Protein AF-A0A813EE91-F1 (afdb_monomer)

Radius of gyration: 19.66 Å; Cα contacts (8 Å, |Δi|>4): 398; chains: 1; bounding box: 47×51×56 Å

InterPro domains:
  IPR000685 Ribulose bisphosphate carboxylase, large subunit, C-terminal [PF00016] (1-211)
  IPR033966 RuBisCO [PTHR42704] (27-208)
  IPR036376 Ribulose bisphosphate carboxylase, large subunit, C-terminal domain superfamily [G3DSA:3.20.20.110] (1-210)
  IPR036376 Ribulose bisphosphate carboxylase, large subunit, C-terminal domain superfamily [SSF51649] (1-227)

Solvent-accessible surface area (backbone atoms only — not comparable to full-atom values): 13979 Å² total; per-residue (Å²): 111,68,70,58,54,56,48,53,37,63,74,44,47,90,55,32,75,79,43,67,49,78,41,51,29,56,76,62,30,66,66,52,43,41,52,47,39,69,76,41,68,85,39,48,32,35,35,38,55,59,74,44,62,80,29,33,32,89,87,42,95,51,89,52,46,57,58,58,57,52,54,50,38,42,76,61,52,31,41,20,35,64,75,40,43,38,48,54,30,73,54,90,58,43,66,70,49,42,48,46,45,42,56,32,58,45,50,62,33,66,53,101,87,47,76,44,78,46,86,78,55,76,52,22,38,40,26,35,45,44,72,33,36,32,88,40,39,36,63,42,31,62,73,60,72,58,77,91,56,45,79,51,43,64,66,30,12,59,58,21,78,83,30,44,67,42,16,49,50,10,41,52,45,18,53,49,30,37,53,43,41,74,71,43,76,66,53,100,57,54,72,53,55,31,42,53,62,48,28,74,79,32,66,40,39,41,40,41,42,72,50,42,44,65,58,32,59,70,68,28,72,66,48,44,66,78,70,74,47,93,76,87,81,94,67,88,72,81,95,81,72,90,79,70,66,78,76,87,124

Mean predicted aligned error: 5.53 Å

Secondary structure (DSSP, 8-state):
-HHHHHHHHHHHGGGGGGPEEEEEHHHH-HHHHHHHHHH-TTSEEEEE-TTTHHHHSTT--SS--HHHHHHHHHHTT-SEEE---TTSSSS---GGGHHHHHHHH-SEEE-SS-EEE-TTPPP-EEEEESS--GGGHHHHHHHHS---SEEE-HHHHHTSTT-HHHHHHHHHHHHHHHHHHHTTTT-S--HHHHHHHHHTT-HHHHHHHHHSHHHHHHHSTTHHHHHT------SPPPP--TT------

Structure (mmCIF, N/CA/C/O backbone):
data_AF-A0A813EE91-F1
#
_entry.id   AF-A0A813EE91-F1
#
loop_
_atom_site.group_PDB
_atom_site.id
_atom_site.type_symbol
_atom_site.label_atom_id
_atom_site.label_alt_id
_atom_site.label_comp_id
_atom_site.label_asym_id
_atom_site.label_entity_id
_atom_site.label_seq_id
_atom_site.pdbx_PDB_ins_code
_atom_site.Cartn_x
_atom_site.Cartn_y
_atom_site.Cartn_z
_atom_site.occupancy
_atom_site.B_iso_or_equiv
_atom_site.auth_seq_id
_atom_site.auth_comp_id
_atom_site.auth_asym_id
_atom_site.auth_atom_id
_atom_site.pdbx_PDB_model_num
ATOM 1 N N . MET A 1 1 ? 21.154 -10.796 -10.705 1.00 96.69 1 MET A N 1
ATOM 2 C CA . MET A 1 1 ? 19.674 -10.890 -10.665 1.00 96.69 1 MET A CA 1
ATOM 3 C C . MET A 1 1 ? 19.180 -12.248 -11.148 1.00 96.69 1 MET A C 1
ATOM 5 O O . MET A 1 1 ? 18.606 -12.969 -10.347 1.00 96.69 1 MET A O 1
ATOM 9 N N . ILE A 1 2 ? 19.471 -12.644 -12.395 1.00 98.50 2 ILE A N 1
ATOM 10 C CA . ILE A 1 2 ? 18.969 -13.898 -12.994 1.00 98.50 2 ILE A CA 1
ATOM 11 C C . ILE A 1 2 ? 19.309 -15.143 -12.159 1.00 98.50 2 ILE A C 1
ATOM 13 O O . ILE A 1 2 ? 18.424 -15.937 -11.865 1.00 98.50 2 ILE A O 1
ATOM 17 N N . ALA A 1 3 ? 20.563 -15.293 -11.717 1.00 98.62 3 ALA A N 1
ATOM 18 C CA . ALA A 1 3 ? 20.962 -16.430 -10.882 1.00 98.62 3 ALA A CA 1
ATOM 19 C C . ALA A 1 3 ? 20.147 -16.527 -9.577 1.00 98.62 3 ALA A C 1
ATOM 21 O O . ALA A 1 3 ? 19.712 -17.614 -9.214 1.00 98.62 3 ALA A O 1
ATOM 22 N N . ARG A 1 4 ? 19.868 -15.387 -8.919 1.00 98.56 4 ARG A N 1
ATOM 23 C CA . ARG A 1 4 ? 19.037 -15.343 -7.703 1.00 98.56 4 ARG A CA 1
ATOM 24 C C . ARG A 1 4 ? 17.603 -15.779 -7.995 1.00 98.56 4 ARG A C 1
ATOM 26 O O . ARG A 1 4 ? 17.086 -16.616 -7.273 1.00 98.56 4 ARG A O 1
ATOM 33 N N . GLY A 1 5 ? 16.993 -15.267 -9.067 1.00 98.06 5 GLY A N 1
ATOM 34 C CA . GLY A 1 5 ? 15.630 -15.650 -9.449 1.00 98.06 5 GLY A CA 1
ATOM 35 C C . GLY A 1 5 ? 15.509 -17.145 -9.755 1.00 98.06 5 GLY A C 1
ATOM 36 O O . GLY A 1 5 ? 14.643 -17.813 -9.204 1.00 98.06 5 GLY A O 1
ATOM 37 N N . LYS A 1 6 ? 16.435 -17.704 -10.548 1.00 98.12 6 LYS A N 1
ATOM 38 C CA . LYS A 1 6 ? 16.465 -19.149 -10.842 1.00 98.12 6 LYS A CA 1
ATOM 39 C C . LYS A 1 6 ? 16.641 -19.997 -9.582 1.00 98.12 6 LYS A C 1
ATOM 41 O O . LYS A 1 6 ? 15.980 -21.020 -9.449 1.00 98.12 6 LYS A O 1
ATOM 46 N N . TYR A 1 7 ? 17.514 -19.565 -8.674 1.00 98.31 7 TYR A N 1
ATOM 47 C CA . TYR A 1 7 ? 17.721 -20.246 -7.401 1.00 98.31 7 TYR A CA 1
ATOM 48 C C . TYR A 1 7 ? 16.460 -20.219 -6.533 1.00 98.31 7 TYR A C 1
ATOM 50 O O . TYR A 1 7 ? 16.037 -21.261 -6.056 1.00 98.31 7 TYR A O 1
ATOM 58 N N . VAL A 1 8 ? 15.811 -19.060 -6.376 1.00 98.12 8 VAL A N 1
ATOM 59 C CA . VAL A 1 8 ? 14.565 -18.962 -5.597 1.00 98.12 8 VAL A CA 1
ATOM 60 C C . VAL A 1 8 ? 13.502 -19.911 -6.153 1.00 98.12 8 VAL A C 1
ATOM 62 O O . VAL A 1 8 ? 12.962 -20.712 -5.399 1.00 98.12 8 VAL A O 1
ATOM 65 N N . LEU A 1 9 ? 13.259 -19.909 -7.467 1.00 97.88 9 LEU A N 1
ATOM 66 C CA . LEU A 1 9 ? 12.260 -20.807 -8.062 1.00 97.88 9 LEU A CA 1
ATOM 67 C C . LEU A 1 9 ? 12.621 -22.284 -7.887 1.00 97.88 9 LEU A C 1
ATOM 69 O O . LEU A 1 9 ? 11.730 -23.095 -7.654 1.00 97.88 9 LEU A O 1
ATOM 73 N N . SER A 1 10 ? 13.908 -22.646 -7.949 1.00 97.25 10 SER A N 1
ATOM 74 C CA . SER A 1 10 ? 14.317 -24.034 -7.716 1.00 97.25 10 SER A CA 1
ATOM 75 C C . SER A 1 10 ? 14.117 -24.470 -6.266 1.00 97.25 10 SER A C 1
ATOM 77 O O . SER A 1 10 ? 13.770 -25.623 -6.036 1.00 97.25 10 SER A O 1
ATOM 79 N N . GLN A 1 11 ? 14.296 -23.564 -5.297 1.00 97.94 11 GLN A N 1
ATOM 80 C CA . GLN A 1 11 ? 14.068 -23.865 -3.880 1.00 97.94 11 GLN A CA 1
ATOM 81 C C . GLN A 1 11 ? 12.580 -23.967 -3.531 1.00 97.94 11 GLN A C 1
ATOM 83 O O . GLN A 1 11 ? 12.203 -24.809 -2.724 1.00 97.94 11 GLN A O 1
ATOM 88 N N . PHE A 1 12 ? 11.731 -23.132 -4.136 1.00 97.06 12 PHE A N 1
ATOM 89 C CA . PHE A 1 12 ? 10.285 -23.172 -3.898 1.00 97.06 12 PHE A CA 1
ATOM 90 C C . PHE A 1 12 ? 9.579 -24.291 -4.678 1.00 97.06 12 PHE A C 1
ATOM 92 O O . PHE A 1 12 ? 8.479 -24.696 -4.299 1.00 97.06 12 PHE A O 1
ATOM 99 N N . GLY A 1 13 ? 10.202 -24.820 -5.737 1.00 94.94 13 GLY A N 1
ATOM 100 C CA . GLY A 1 13 ? 9.694 -25.962 -6.494 1.00 94.94 13 GLY A CA 1
ATOM 101 C C . GLY A 1 13 ? 8.259 -25.718 -6.985 1.00 94.94 13 GLY A C 1
ATOM 102 O O . GLY A 1 13 ? 8.030 -24.721 -7.673 1.00 94.94 13 GLY A O 1
ATOM 103 N N . PRO A 1 14 ? 7.277 -26.568 -6.620 1.00 94.50 14 PRO A N 1
ATOM 104 C CA . PRO A 1 14 ? 5.872 -26.368 -6.988 1.00 94.50 14 PRO A CA 1
ATOM 105 C C . PRO A 1 14 ? 5.272 -25.030 -6.527 1.00 94.50 14 PRO A C 1
ATOM 107 O O . PRO A 1 14 ? 4.378 -24.518 -7.183 1.00 94.50 14 PRO A O 1
ATOM 110 N N . LEU A 1 15 ? 5.784 -24.436 -5.443 1.00 95.50 15 LEU A N 1
ATOM 111 C CA . LEU A 1 15 ? 5.329 -23.136 -4.925 1.00 95.50 15 LEU A CA 1
ATOM 112 C C . LEU A 1 15 ? 6.030 -21.946 -5.601 1.00 95.50 15 LEU A C 1
ATOM 114 O O . LEU A 1 15 ? 5.870 -20.798 -5.182 1.00 95.50 15 LEU A O 1
ATOM 118 N N . GLY A 1 16 ? 6.845 -22.196 -6.631 1.00 94.50 16 GLY A N 1
ATOM 119 C CA . GLY A 1 16 ? 7.574 -21.153 -7.347 1.00 94.50 16 GLY A CA 1
ATOM 120 C C . GLY A 1 16 ? 6.655 -20.131 -8.017 1.00 94.50 16 GLY A C 1
ATOM 121 O O . GLY A 1 16 ? 7.037 -18.978 -8.154 1.00 94.50 16 GLY A O 1
ATOM 122 N N . GLU A 1 17 ? 5.428 -20.500 -8.388 1.00 92.06 17 GLU A N 1
ATOM 123 C CA . GLU A 1 17 ? 4.446 -19.555 -8.939 1.00 92.06 17 GLU A CA 1
ATOM 124 C C . GLU A 1 17 ? 3.937 -18.524 -7.919 1.00 92.06 17 GLU A C 1
ATOM 126 O O . GLU A 1 17 ? 3.520 -17.434 -8.303 1.00 92.06 17 GLU A O 1
ATOM 131 N N . ASN A 1 18 ? 4.027 -18.823 -6.619 1.00 93.56 18 ASN A N 1
ATOM 132 C CA . ASN A 1 18 ? 3.629 -17.910 -5.546 1.00 93.56 18 ASN A CA 1
ATOM 133 C C . ASN A 1 18 ? 4.729 -16.896 -5.191 1.00 93.56 18 ASN A C 1
ATOM 135 O O . ASN A 1 18 ? 4.541 -16.065 -4.300 1.00 93.56 18 ASN A O 1
ATOM 139 N N . CYS A 1 19 ? 5.890 -16.968 -5.845 1.00 96.06 19 CYS A N 1
ATOM 140 C CA . CYS A 1 19 ? 6.999 -16.066 -5.582 1.00 96.06 19 CYS A CA 1
ATOM 141 C C . CYS A 1 19 ? 6.788 -14.704 -6.263 1.00 96.06 19 CYS A C 1
ATOM 143 O O . CYS A 1 19 ? 6.511 -14.591 -7.456 1.00 96.06 19 CYS A O 1
ATOM 145 N N . ALA A 1 20 ? 6.999 -13.637 -5.497 1.00 97.38 20 ALA A N 1
ATOM 146 C CA . ALA A 1 20 ? 7.189 -12.295 -6.032 1.00 97.38 20 ALA A CA 1
ATOM 147 C C . ALA A 1 20 ? 8.682 -11.955 -6.022 1.00 97.38 20 ALA A C 1
ATOM 149 O O . ALA A 1 20 ? 9.400 -12.272 -5.070 1.00 97.38 20 ALA A O 1
ATOM 150 N N . PHE A 1 21 ? 9.160 -11.276 -7.062 1.00 98.50 21 PHE A N 1
ATOM 151 C CA . PHE A 1 21 ? 10.532 -10.783 -7.125 1.00 98.50 21 PHE A CA 1
ATOM 152 C C . PHE A 1 21 ? 10.578 -9.291 -6.868 1.00 98.50 21 PHE A C 1
ATOM 154 O O . PHE A 1 21 ? 10.059 -8.495 -7.647 1.00 98.50 21 PHE A O 1
ATOM 161 N N . LEU A 1 22 ? 11.249 -8.925 -5.778 1.00 98.75 22 LEU A N 1
ATOM 162 C CA . LEU A 1 22 ? 11.500 -7.542 -5.416 1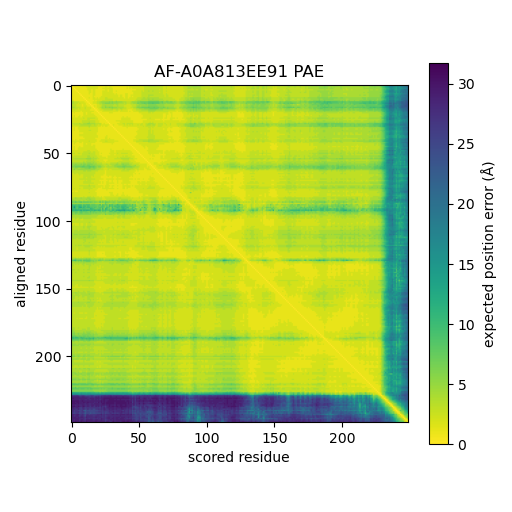.00 98.75 22 LEU A CA 1
ATOM 163 C C . LEU A 1 22 ? 12.788 -7.037 -6.059 1.00 98.75 22 LEU A C 1
ATOM 165 O O . LEU A 1 22 ? 13.837 -7.682 -5.992 1.00 98.75 22 LEU A O 1
ATOM 169 N N . VAL A 1 23 ? 12.703 -5.855 -6.665 1.00 98.69 23 VAL A N 1
ATOM 170 C CA . VAL A 1 23 ? 13.844 -5.133 -7.226 1.00 98.69 23 VAL A CA 1
ATOM 171 C C . VAL A 1 23 ? 13.793 -3.681 -6.766 1.00 98.69 23 VAL A C 1
ATOM 173 O O . VAL A 1 23 ? 12.786 -3.001 -6.953 1.00 98.69 23 VAL A O 1
ATOM 176 N N . ASP A 1 24 ? 14.903 -3.191 -6.216 1.00 98.56 24 ASP A N 1
ATOM 177 C CA . ASP A 1 24 ? 15.094 -1.779 -5.882 1.00 98.56 24 ASP A CA 1
ATOM 178 C C . ASP A 1 24 ? 15.335 -0.941 -7.149 1.00 98.56 24 ASP A C 1
ATOM 180 O O . ASP A 1 24 ? 16.465 -0.585 -7.487 1.00 98.56 24 ASP A O 1
ATOM 184 N N . GLY A 1 25 ? 14.269 -0.658 -7.898 1.00 98.06 25 GLY A N 1
ATOM 185 C CA . GLY A 1 25 ? 14.359 -0.103 -9.249 1.00 98.06 25 GLY A CA 1
ATOM 186 C C . GLY A 1 25 ? 14.884 1.329 -9.330 1.00 98.06 25 GLY A C 1
ATOM 187 O O . GLY A 1 25 ? 15.464 1.695 -10.348 1.00 98.06 25 GLY A O 1
ATOM 188 N N . TYR A 1 26 ? 14.728 2.136 -8.272 1.00 98.31 26 TYR A N 1
ATOM 189 C CA . TYR A 1 26 ? 15.256 3.505 -8.267 1.00 98.31 26 TYR A CA 1
ATOM 190 C C . TYR A 1 26 ? 16.790 3.510 -8.208 1.00 98.31 26 TYR A C 1
ATOM 192 O O . TYR A 1 26 ? 17.437 4.080 -9.081 1.00 98.31 26 TYR A O 1
ATOM 200 N N . VAL A 1 27 ? 17.378 2.822 -7.224 1.00 98.25 27 VAL A N 1
ATOM 201 C CA . VAL A 1 27 ? 18.842 2.771 -7.050 1.00 98.25 27 VAL A CA 1
ATOM 202 C C . VAL A 1 27 ? 19.541 1.844 -8.044 1.00 98.25 27 VAL A C 1
ATOM 204 O O . VAL A 1 27 ? 20.671 2.123 -8.431 1.00 98.25 27 VAL A O 1
ATOM 207 N N . ALA A 1 28 ? 18.898 0.756 -8.481 1.00 97.88 28 ALA A N 1
ATOM 208 C CA . ALA A 1 28 ? 19.473 -0.162 -9.469 1.00 97.88 28 ALA A CA 1
ATOM 209 C C . ALA A 1 28 ? 19.206 0.265 -10.928 1.00 97.88 28 ALA A C 1
ATOM 211 O O . ALA A 1 28 ? 19.805 -0.287 -11.853 1.00 97.88 28 ALA A O 1
ATOM 212 N N . GLY A 1 29 ? 18.308 1.232 -11.139 1.00 96.12 29 GLY A N 1
ATOM 213 C CA . GLY A 1 29 ? 17.902 1.747 -12.444 1.00 96.12 29 GLY A CA 1
ATOM 214 C C . GLY A 1 29 ? 16.853 0.893 -13.172 1.00 96.12 29 GLY A C 1
ATOM 215 O O . GLY A 1 29 ? 16.687 -0.306 -12.930 1.00 96.12 29 GLY A O 1
ATOM 216 N N . GLY A 1 30 ? 16.168 1.508 -14.144 1.00 94.19 30 GLY A N 1
ATOM 217 C CA . GLY A 1 30 ? 15.109 0.862 -14.939 1.00 94.19 30 GLY A CA 1
ATOM 218 C C . GLY A 1 30 ? 15.570 -0.373 -15.730 1.00 94.19 30 GLY A C 1
ATOM 219 O O . GLY A 1 30 ? 14.776 -1.279 -15.999 1.00 94.19 30 GLY A O 1
ATOM 220 N N . THR A 1 31 ? 16.867 -0.476 -16.035 1.00 96.81 31 THR A N 1
ATOM 221 C CA . THR A 1 31 ? 17.459 -1.672 -16.654 1.00 96.81 31 THR A CA 1
ATOM 222 C C . THR A 1 31 ? 17.312 -2.902 -15.758 1.00 96.81 31 THR A C 1
ATOM 224 O O . THR A 1 31 ? 16.978 -3.974 -16.258 1.00 96.81 31 THR A O 1
ATOM 227 N N . ALA A 1 32 ? 17.481 -2.770 -14.437 1.00 98.38 32 ALA A N 1
ATOM 228 C CA . ALA A 1 32 ? 17.310 -3.882 -13.500 1.00 98.38 32 ALA A CA 1
ATOM 229 C C . ALA A 1 32 ? 15.861 -4.401 -13.497 1.00 98.38 32 ALA A C 1
ATOM 231 O O . ALA A 1 32 ? 15.624 -5.611 -13.542 1.00 98.38 32 ALA A O 1
ATOM 232 N N . ILE A 1 33 ? 14.890 -3.485 -13.531 1.00 98.56 33 ILE A N 1
ATOM 233 C CA . ILE A 1 33 ? 13.462 -3.812 -13.641 1.00 98.56 33 ILE A CA 1
ATOM 234 C C . ILE A 1 33 ? 13.182 -4.557 -14.943 1.00 98.56 33 ILE A C 1
ATOM 236 O O . ILE A 1 33 ? 12.579 -5.627 -14.922 1.00 98.56 33 ILE A O 1
ATOM 240 N N . THR A 1 34 ? 13.716 -4.065 -16.061 1.00 98.25 34 THR A N 1
ATOM 241 C CA . THR A 1 34 ? 13.560 -4.715 -17.370 1.00 98.25 34 THR A CA 1
ATOM 242 C C . THR A 1 34 ? 14.197 -6.108 -17.400 1.00 98.25 34 THR A C 1
ATOM 244 O O . THR A 1 34 ? 13.613 -7.041 -17.956 1.00 98.25 34 THR A O 1
ATOM 247 N N . VAL A 1 35 ? 15.362 -6.292 -16.762 1.00 98.50 35 VAL A N 1
ATOM 248 C CA . VAL A 1 35 ? 16.008 -7.607 -16.618 1.00 98.50 35 VAL A CA 1
ATOM 249 C C . VAL A 1 35 ? 15.086 -8.578 -15.886 1.00 98.50 35 VAL A C 1
ATOM 251 O O . VAL A 1 35 ? 14.880 -9.686 -16.379 1.00 98.50 35 VAL A O 1
ATOM 254 N N . ALA A 1 36 ? 14.499 -8.182 -14.753 1.00 98.56 36 ALA A N 1
ATOM 255 C CA . ALA A 1 36 ? 13.557 -9.035 -14.031 1.00 98.56 36 ALA A CA 1
ATOM 256 C C . ALA A 1 36 ? 12.294 -9.313 -14.863 1.00 98.56 36 ALA A C 1
ATOM 258 O O . ALA A 1 36 ? 11.936 -10.473 -15.062 1.00 98.56 36 ALA A O 1
ATOM 259 N N . ARG A 1 37 ? 11.686 -8.267 -15.437 1.00 98.56 37 ARG A N 1
ATOM 260 C CA . ARG A 1 37 ? 10.441 -8.344 -16.212 1.00 98.56 37 ARG A CA 1
ATOM 261 C C . ARG A 1 37 ? 10.527 -9.279 -17.415 1.00 98.56 37 ARG A C 1
ATOM 263 O O . ARG A 1 37 ? 9.554 -9.971 -17.718 1.00 98.56 37 ARG A O 1
ATOM 270 N N . ARG A 1 38 ? 11.660 -9.266 -18.125 1.00 98.50 38 ARG A N 1
ATOM 271 C CA . ARG A 1 38 ? 11.864 -10.069 -19.340 1.00 98.50 38 ARG A CA 1
ATOM 272 C C . ARG A 1 38 ? 12.338 -11.491 -19.051 1.00 98.50 38 ARG A C 1
ATOM 274 O O . ARG A 1 38 ? 11.980 -12.389 -19.799 1.00 98.50 38 ARG A O 1
ATOM 281 N N . ASN A 1 39 ? 13.117 -11.709 -17.989 1.00 98.56 39 ASN A N 1
ATOM 282 C CA . ASN A 1 39 ? 13.604 -13.052 -17.646 1.00 98.56 39 ASN A CA 1
ATOM 283 C C . ASN A 1 39 ? 12.601 -13.861 -16.810 1.00 98.56 39 ASN A C 1
ATOM 285 O O . ASN A 1 39 ? 12.651 -15.086 -16.837 1.00 98.56 39 ASN A O 1
ATOM 289 N N . PHE A 1 40 ? 11.701 -13.195 -16.079 1.00 98.19 40 PHE A N 1
ATOM 290 C CA . PHE A 1 40 ? 10.721 -13.833 -15.194 1.00 98.19 40 PHE A CA 1
ATOM 291 C C . PHE A 1 40 ? 9.308 -13.254 -15.399 1.00 98.19 40 PHE A C 1
ATOM 293 O O . PHE A 1 40 ? 8.709 -12.745 -14.456 1.00 98.19 40 PHE A O 1
ATOM 300 N N . PRO A 1 41 ? 8.755 -13.297 -16.627 1.00 97.62 41 PRO A N 1
ATOM 301 C CA . PRO A 1 41 ? 7.508 -12.605 -16.966 1.00 97.62 41 PRO A CA 1
ATOM 302 C C . PRO A 1 41 ? 6.264 -13.154 -16.253 1.00 97.62 41 PRO A C 1
ATOM 304 O O . PRO A 1 41 ? 5.267 -12.442 -16.166 1.00 97.62 41 PRO A O 1
ATOM 307 N N . SER A 1 42 ? 6.318 -14.396 -15.767 1.00 96.31 42 SER A N 1
ATOM 308 C CA . SER A 1 42 ? 5.225 -15.044 -15.028 1.00 96.31 42 SER A CA 1
ATOM 309 C C . SE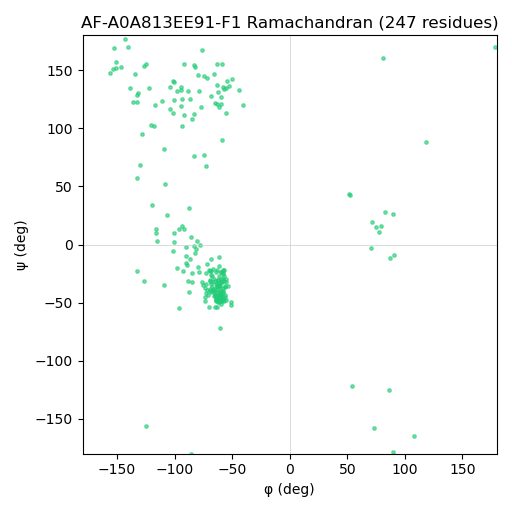R A 1 42 ? 5.295 -14.821 -13.515 1.00 96.31 42 SER A C 1
ATOM 311 O O . SER A 1 42 ? 4.443 -15.324 -12.797 1.00 96.31 42 SER A O 1
ATOM 313 N N . GLN A 1 43 ? 6.321 -14.125 -13.018 1.00 98.19 43 GLN A N 1
ATOM 314 C CA . GLN A 1 43 ? 6.499 -13.830 -11.597 1.00 98.19 43 GLN A CA 1
ATOM 315 C C . GLN A 1 43 ? 6.053 -12.396 -11.322 1.00 98.19 43 GLN A C 1
ATOM 317 O O . GLN A 1 43 ? 6.338 -11.498 -12.119 1.00 98.19 43 GLN A O 1
ATOM 322 N N . PHE A 1 44 ? 5.380 -12.160 -10.194 1.00 98.56 44 PHE A N 1
ATOM 323 C CA . PHE A 1 44 ? 4.986 -10.804 -9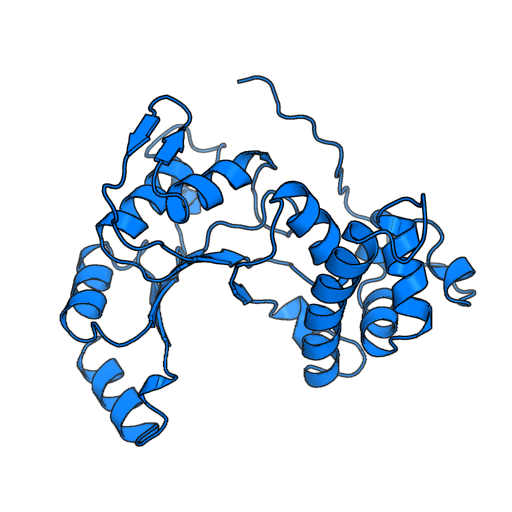.816 1.00 98.56 44 PHE A CA 1
ATOM 324 C C . PHE A 1 44 ? 6.239 -9.949 -9.585 1.00 98.56 44 PHE A C 1
ATOM 326 O O . PHE A 1 44 ? 7.073 -10.266 -8.733 1.00 98.56 44 PHE A O 1
ATOM 333 N N . LEU A 1 45 ? 6.381 -8.860 -10.341 1.00 98.75 45 LEU A N 1
ATOM 334 C CA . LEU A 1 45 ? 7.513 -7.947 -10.238 1.00 98.75 45 LEU A CA 1
ATOM 335 C C . LEU A 1 45 ? 7.192 -6.795 -9.285 1.00 98.75 45 LEU A C 1
ATOM 337 O O . LEU A 1 45 ? 6.509 -5.836 -9.648 1.00 98.75 45 LEU A O 1
ATOM 341 N N . HIS A 1 46 ? 7.726 -6.892 -8.072 1.00 98.81 46 HIS A N 1
ATOM 342 C CA . HIS A 1 46 ? 7.612 -5.885 -7.024 1.00 98.81 46 HIS A CA 1
ATOM 343 C C . HIS A 1 46 ? 8.701 -4.825 -7.208 1.00 98.81 46 HIS A C 1
ATOM 345 O O . HIS A 1 46 ? 9.881 -5.055 -6.935 1.00 98.81 46 HIS A O 1
ATOM 351 N N . TYR A 1 47 ? 8.309 -3.627 -7.630 1.00 98.81 47 TYR A N 1
ATOM 352 C CA . TYR A 1 47 ? 9.197 -2.473 -7.704 1.00 98.81 47 TYR A CA 1
ATOM 353 C C . TYR A 1 47 ? 9.283 -1.800 -6.331 1.00 98.81 47 TYR A C 1
ATOM 355 O O . TYR A 1 47 ? 8.335 -1.168 -5.855 1.00 98.81 47 TYR A O 1
ATOM 363 N N . HIS A 1 48 ? 10.456 -1.871 -5.709 1.00 98.69 48 HIS A N 1
ATOM 364 C CA . HIS A 1 48 ? 10.779 -1.081 -4.528 1.00 98.69 48 HIS A CA 1
ATOM 365 C C . HIS A 1 48 ? 11.517 0.204 -4.927 1.00 98.69 48 H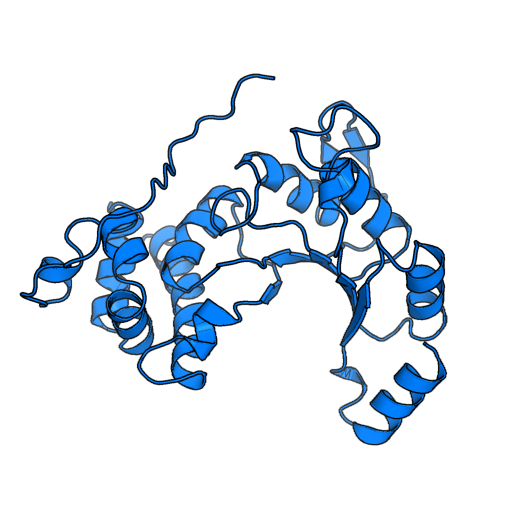IS A C 1
ATOM 367 O O . HIS A 1 48 ? 12.397 0.203 -5.789 1.00 98.69 48 HIS A O 1
ATOM 373 N N . ARG A 1 49 ? 11.128 1.338 -4.335 1.00 98.00 49 ARG A N 1
ATOM 374 C CA . ARG A 1 49 ? 11.583 2.676 -4.757 1.00 98.00 49 ARG A CA 1
ATOM 375 C C . ARG A 1 49 ? 12.589 3.322 -3.803 1.00 98.00 49 ARG A C 1
ATOM 377 O O . ARG A 1 49 ? 12.654 4.542 -3.741 1.00 98.00 49 ARG A O 1
ATOM 384 N N . ALA A 1 50 ? 13.352 2.540 -3.035 1.00 97.75 50 ALA A N 1
ATOM 385 C CA . ALA A 1 50 ? 14.350 3.063 -2.091 1.00 97.75 50 ALA A CA 1
ATOM 386 C C . ALA A 1 50 ? 15.195 4.193 -2.705 1.00 97.75 50 ALA A C 1
ATOM 388 O O . ALA A 1 50 ? 15.670 4.055 -3.825 1.00 97.75 50 ALA A O 1
ATOM 389 N N . GLY A 1 51 ? 15.374 5.301 -1.981 1.00 97.50 51 GLY A N 1
ATOM 390 C CA . GLY A 1 51 ? 16.160 6.458 -2.432 1.00 97.50 51 GLY A CA 1
ATOM 391 C C . GLY A 1 51 ? 15.399 7.502 -3.260 1.00 97.50 51 GLY A C 1
ATOM 392 O O . GLY A 1 51 ? 15.909 8.609 -3.418 1.00 97.50 51 GLY A O 1
ATOM 393 N N . HIS A 1 52 ? 14.176 7.214 -3.725 1.00 97.69 52 HIS A N 1
ATOM 394 C CA . HIS A 1 52 ? 13.419 8.129 -4.594 1.00 97.69 52 HIS A CA 1
ATOM 395 C C . HIS A 1 52 ? 13.179 9.524 -3.991 1.00 97.69 52 HIS A C 1
ATOM 397 O O . HIS A 1 52 ? 13.154 10.513 -4.719 1.00 97.69 52 HIS A O 1
ATOM 403 N N . GLY A 1 53 ? 13.054 9.623 -2.661 1.00 96.50 53 GLY A N 1
ATOM 404 C CA . GLY A 1 53 ? 12.802 10.885 -1.958 1.00 96.50 53 GLY A CA 1
ATOM 405 C C . GLY A 1 53 ? 13.858 11.966 -2.204 1.00 96.50 53 GLY A C 1
ATOM 406 O O . GLY A 1 53 ? 13.532 13.142 -2.104 1.00 96.50 53 GLY A O 1
ATOM 407 N N . ALA A 1 54 ? 15.075 11.588 -2.617 1.00 97.25 54 ALA A N 1
ATOM 408 C CA . ALA A 1 54 ? 16.123 12.532 -3.007 1.00 97.25 54 ALA A CA 1
ATOM 409 C C . ALA A 1 54 ? 15.747 13.412 -4.215 1.00 97.25 54 ALA A C 1
ATOM 411 O O . ALA A 1 54 ? 16.386 14.436 -4.433 1.00 97.25 54 ALA A O 1
ATOM 412 N N . ILE A 1 55 ? 14.746 13.007 -5.006 1.00 97.38 55 ILE A N 1
ATOM 413 C CA . ILE A 1 55 ? 14.223 13.794 -6.132 1.00 97.38 55 ILE A CA 1
ATOM 414 C C . ILE A 1 55 ? 12.710 13.999 -6.071 1.00 97.38 55 ILE A C 1
ATOM 416 O O . ILE A 1 55 ? 12.221 15.012 -6.549 1.00 97.38 55 ILE A O 1
ATOM 420 N N . THR A 1 56 ? 11.954 13.050 -5.508 1.00 96.56 56 THR A N 1
ATOM 421 C CA . THR A 1 56 ? 10.488 13.113 -5.547 1.00 96.56 56 THR A CA 1
ATOM 422 C C . THR A 1 56 ? 9.889 13.847 -4.355 1.00 96.56 56 THR A C 1
ATOM 424 O O . THR A 1 56 ? 8.673 14.020 -4.331 1.00 96.56 56 THR A O 1
ATOM 427 N N . SER A 1 57 ? 10.683 14.169 -3.324 1.00 94.81 57 SER A N 1
ATOM 428 C CA . SER A 1 57 ? 10.183 14.933 -2.177 1.00 94.81 57 SER A CA 1
ATOM 429 C C . SER A 1 57 ? 9.734 16.319 -2.655 1.00 94.81 57 SER A C 1
ATOM 431 O O . SER A 1 57 ? 10.476 16.947 -3.412 1.00 94.81 57 SER A O 1
ATOM 433 N N . PRO A 1 58 ? 8.585 16.841 -2.188 1.00 91.38 58 PRO A N 1
ATOM 434 C CA . PRO A 1 58 ? 8.143 18.200 -2.505 1.00 91.38 58 PRO A CA 1
ATOM 435 C C . PRO A 1 58 ? 9.152 19.292 -2.115 1.00 91.38 58 PRO A C 1
ATOM 437 O O . PRO A 1 58 ? 9.138 20.377 -2.691 1.00 91.38 58 PRO A O 1
ATOM 440 N N . GLN A 1 59 ? 10.065 19.018 -1.172 1.00 94.38 59 GLN A N 1
ATOM 441 C CA . GLN A 1 59 ? 11.152 19.944 -0.830 1.00 94.38 59 GLN A CA 1
ATOM 442 C C . GLN A 1 59 ? 12.194 20.072 -1.952 1.00 94.38 59 GLN A C 1
ATOM 444 O O . GLN A 1 59 ? 12.911 21.069 -2.032 1.00 94.38 59 GLN A O 1
ATOM 449 N N . THR A 1 60 ? 12.285 19.078 -2.837 1.00 94.00 60 THR A N 1
ATOM 450 C CA . THR A 1 60 ? 13.255 19.056 -3.930 1.00 94.00 60 THR A CA 1
ATOM 451 C C . THR A 1 60 ? 12.655 19.682 -5.185 1.00 94.00 60 THR A C 1
ATOM 453 O O . THR A 1 60 ? 11.785 19.117 -5.834 1.00 94.00 60 THR A O 1
ATOM 456 N N . GLN A 1 61 ? 13.172 20.845 -5.579 1.00 94.81 61 GLN A N 1
ATOM 457 C CA . GLN A 1 61 ? 12.710 21.603 -6.754 1.00 94.81 61 GLN A CA 1
ATOM 458 C C . GLN A 1 61 ? 13.412 21.172 -8.059 1.00 94.81 61 GLN A C 1
ATOM 460 O O . GLN A 1 61 ? 13.700 21.988 -8.935 1.00 94.81 61 GLN A O 1
ATOM 465 N N . ARG A 1 62 ? 13.794 19.893 -8.165 1.00 96.56 62 ARG A N 1
ATOM 466 C CA . ARG A 1 62 ? 14.567 19.326 -9.285 1.00 96.56 62 ARG A CA 1
ATOM 467 C C . ARG A 1 62 ? 14.146 17.881 -9.541 1.00 96.56 62 ARG A C 1
ATOM 469 O O . ARG A 1 62 ? 13.780 17.170 -8.617 1.00 96.56 62 ARG A O 1
ATOM 476 N N . GLY A 1 63 ? 14.302 17.416 -10.779 1.00 97.38 63 GLY A N 1
ATOM 477 C CA . GLY A 1 63 ? 13.981 16.037 -11.146 1.00 97.38 63 GLY A CA 1
ATOM 478 C C . GLY A 1 63 ? 12.509 15.882 -11.511 1.00 97.38 63 GLY A C 1
ATOM 479 O O . GLY A 1 63 ? 12.035 16.553 -12.422 1.00 97.38 63 GLY A O 1
ATOM 480 N N . TYR A 1 64 ? 11.812 14.962 -10.848 1.00 98.06 64 TYR A N 1
ATOM 481 C CA . TYR A 1 64 ? 10.427 14.614 -11.155 1.00 98.06 64 TYR A CA 1
ATOM 482 C C . TYR A 1 64 ? 9.679 14.135 -9.906 1.00 98.06 64 TYR A C 1
ATOM 484 O O . TYR A 1 64 ? 10.282 13.654 -8.948 1.00 98.06 64 TYR A O 1
ATOM 492 N N . THR A 1 65 ? 8.351 14.242 -9.926 1.00 97.88 65 THR A N 1
ATOM 493 C CA . THR A 1 65 ? 7.487 13.900 -8.787 1.00 97.88 65 THR A CA 1
ATOM 494 C C . THR A 1 65 ? 7.315 12.388 -8.609 1.00 97.88 65 THR A C 1
ATOM 496 O O . THR A 1 65 ? 7.609 11.588 -9.505 1.00 97.88 65 THR A O 1
ATOM 499 N N . ALA A 1 66 ? 6.767 11.976 -7.460 1.00 97.31 66 ALA A N 1
ATOM 500 C CA . ALA A 1 66 ? 6.377 10.585 -7.225 1.00 97.31 66 ALA A CA 1
ATOM 501 C C . ALA A 1 66 ? 5.334 10.092 -8.247 1.00 97.31 66 ALA A C 1
ATOM 503 O O . ALA A 1 66 ? 5.387 8.930 -8.656 1.00 97.31 66 ALA A O 1
ATOM 504 N N . PHE A 1 67 ? 4.450 10.981 -8.713 1.00 98.19 67 PHE A N 1
ATOM 505 C CA . PHE A 1 67 ? 3.481 10.697 -9.772 1.00 98.19 67 PHE A CA 1
ATOM 506 C C . PHE A 1 67 ? 4.170 10.287 -11.079 1.00 98.19 67 PHE A C 1
ATOM 508 O O . PHE A 1 67 ? 3.886 9.228 -11.633 1.00 98.19 67 PHE A O 1
ATOM 515 N N . VAL A 1 68 ? 5.145 11.074 -11.544 1.00 98.44 68 VAL A N 1
ATOM 516 C CA . VAL A 1 68 ? 5.906 10.745 -12.761 1.00 98.44 68 VAL A CA 1
ATOM 517 C C . VAL A 1 68 ? 6.692 9.445 -12.578 1.00 98.44 68 VAL A C 1
ATOM 519 O O . VAL A 1 68 ? 6.654 8.573 -13.445 1.00 98.44 68 VAL A O 1
ATOM 522 N N . HIS A 1 69 ? 7.369 9.282 -11.435 1.00 98.19 69 HIS A N 1
ATOM 523 C CA . HIS A 1 69 ? 8.173 8.091 -11.155 1.00 98.19 69 HIS A CA 1
ATOM 524 C C . HIS A 1 69 ? 7.347 6.799 -11.223 1.00 98.19 69 HIS A C 1
ATOM 526 O O . HIS A 1 69 ? 7.744 5.815 -11.849 1.00 98.19 69 HIS A O 1
ATOM 532 N N . THR A 1 70 ? 6.180 6.808 -10.584 1.00 97.75 70 THR A N 1
ATOM 533 C CA . THR A 1 70 ? 5.288 5.649 -10.536 1.00 97.75 70 THR A CA 1
ATOM 534 C C . THR A 1 70 ? 4.620 5.393 -11.884 1.00 97.75 70 THR A C 1
ATOM 536 O O . THR A 1 70 ? 4.592 4.239 -12.309 1.00 97.75 70 THR A O 1
ATOM 539 N N . LYS A 1 71 ? 4.208 6.427 -12.629 1.00 98.69 71 LYS A N 1
ATOM 540 C CA . LYS A 1 71 ? 3.695 6.270 -14.002 1.00 98.69 71 LYS A CA 1
ATOM 541 C C . LYS A 1 71 ? 4.702 5.567 -14.923 1.00 98.69 71 LYS A C 1
ATOM 543 O O . LYS A 1 71 ? 4.337 4.636 -15.638 1.00 98.69 71 LYS A O 1
ATOM 548 N N . ILE A 1 72 ? 5.987 5.935 -14.848 1.00 98.38 72 ILE A N 1
ATOM 549 C CA . ILE A 1 72 ? 7.063 5.257 -15.597 1.00 98.38 72 ILE A CA 1
ATOM 550 C C . ILE A 1 72 ? 7.162 3.776 -15.205 1.00 98.38 72 ILE A C 1
ATOM 552 O O . ILE A 1 72 ? 7.402 2.933 -16.068 1.00 98.38 72 ILE A O 1
ATOM 556 N N . SER A 1 73 ? 6.946 3.435 -13.930 1.00 97.94 73 SER A N 1
ATOM 557 C CA . SER A 1 73 ? 7.024 2.047 -13.458 1.00 97.94 73 SER A CA 1
ATOM 558 C C . SER A 1 73 ? 6.009 1.109 -14.131 1.00 97.94 73 SER A C 1
ATOM 560 O O . SER A 1 73 ? 6.364 -0.037 -14.422 1.00 97.94 73 SER A O 1
ATOM 562 N N . ARG A 1 74 ? 4.800 1.605 -14.454 1.00 98.56 74 ARG A N 1
ATOM 563 C CA . ARG A 1 74 ? 3.780 0.857 -15.213 1.00 98.56 74 ARG A CA 1
ATOM 564 C C . ARG A 1 74 ? 4.276 0.541 -16.620 1.00 98.56 74 ARG A C 1
ATOM 566 O O . ARG A 1 74 ? 4.282 -0.619 -17.023 1.00 98.56 74 ARG A O 1
ATOM 573 N N . VAL A 1 75 ? 4.830 1.543 -17.307 1.00 98.25 75 VAL A N 1
ATOM 574 C CA . VAL A 1 75 ? 5.387 1.406 -18.666 1.00 98.25 75 VAL A CA 1
ATOM 575 C C . VAL A 1 75 ? 6.531 0.388 -18.723 1.00 98.25 75 VAL A C 1
ATOM 577 O O . VAL A 1 75 ? 6.582 -0.445 -19.625 1.00 98.25 75 VAL A O 1
ATOM 580 N N . ILE A 1 76 ? 7.449 0.408 -17.752 1.00 97.81 76 ILE A N 1
ATOM 581 C CA . ILE A 1 76 ? 8.587 -0.535 -17.717 1.00 97.81 76 ILE A CA 1
ATOM 582 C C . ILE A 1 76 ? 8.211 -1.920 -17.157 1.00 97.81 76 ILE A C 1
ATOM 584 O O . ILE A 1 76 ? 9.069 -2.802 -17.050 1.00 97.81 76 ILE A O 1
ATOM 588 N N . GLY A 1 77 ? 6.931 -2.133 -16.838 1.00 98.25 77 GLY A N 1
ATOM 589 C CA . GLY A 1 77 ? 6.351 -3.441 -16.560 1.00 98.25 77 GLY A CA 1
ATOM 590 C C . GLY A 1 77 ? 6.411 -3.891 -15.104 1.00 98.25 77 GLY A C 1
ATOM 591 O O . GLY A 1 77 ? 6.428 -5.098 -14.864 1.00 98.25 77 GLY A O 1
ATOM 592 N N . ALA A 1 78 ? 6.452 -2.976 -14.133 1.00 98.75 78 ALA A N 1
ATOM 593 C CA . ALA A 1 78 ? 6.261 -3.345 -12.732 1.00 98.75 78 ALA A CA 1
ATOM 594 C C . ALA A 1 78 ? 4.858 -3.941 -12.522 1.00 98.75 78 ALA A C 1
ATOM 596 O O . ALA A 1 78 ? 3.859 -3.355 -12.939 1.00 98.75 78 ALA A O 1
ATOM 597 N N . SER A 1 79 ? 4.769 -5.091 -11.849 1.00 98.75 79 SER A N 1
ATOM 598 C CA . SER A 1 79 ? 3.474 -5.671 -11.467 1.00 98.75 79 SER A CA 1
ATOM 599 C C . SER A 1 79 ? 2.857 -4.913 -10.297 1.00 98.75 79 SER A C 1
ATOM 601 O O . SER A 1 79 ? 1.649 -4.727 -10.256 1.00 98.75 79 SER A O 1
ATOM 603 N N . GLY A 1 80 ? 3.688 -4.418 -9.379 1.00 98.81 80 GLY A N 1
ATOM 604 C CA . GLY A 1 80 ? 3.283 -3.484 -8.336 1.00 98.81 80 GLY A CA 1
ATOM 605 C C . GLY A 1 80 ? 4.435 -2.578 -7.931 1.00 98.81 80 GLY A C 1
ATOM 606 O O . GLY A 1 80 ? 5.600 -2.968 -8.030 1.00 98.81 80 GLY A O 1
ATOM 607 N N . ILE A 1 81 ? 4.115 -1.372 -7.471 1.00 98.75 81 ILE A N 1
ATOM 608 C CA . ILE A 1 81 ? 5.094 -0.394 -6.991 1.00 98.75 81 ILE A CA 1
ATOM 609 C C . ILE A 1 81 ? 4.628 0.230 -5.684 1.00 98.75 81 ILE A C 1
ATOM 611 O O . ILE A 1 81 ? 3.441 0.470 -5.477 1.00 98.75 81 ILE A O 1
ATOM 615 N N . HIS A 1 82 ? 5.577 0.553 -4.810 1.00 98.56 82 HIS A N 1
ATOM 616 C CA . HIS A 1 82 ? 5.280 1.388 -3.653 1.00 98.56 82 HIS A CA 1
ATOM 617 C C . HIS A 1 82 ? 4.788 2.773 -4.080 1.00 98.56 82 HIS A C 1
ATOM 619 O O . HIS A 1 82 ? 5.535 3.532 -4.697 1.00 98.56 82 HIS A O 1
ATOM 625 N N . THR A 1 83 ? 3.556 3.128 -3.718 1.00 97.44 83 THR A N 1
ATOM 626 C CA . THR A 1 83 ? 2.974 4.452 -4.004 1.00 97.44 83 THR A CA 1
ATOM 627 C C . THR A 1 83 ? 3.079 5.397 -2.809 1.00 97.44 83 THR A C 1
ATOM 629 O O . THR A 1 83 ? 3.164 6.608 -2.993 1.00 97.44 83 THR A O 1
ATOM 632 N N . GLY A 1 84 ? 3.262 4.854 -1.604 1.00 94.12 84 GLY A N 1
ATOM 633 C CA . GLY A 1 84 ? 3.307 5.602 -0.348 1.00 94.12 84 GLY A CA 1
ATOM 634 C C . GLY A 1 84 ? 2.046 5.340 0.462 1.00 94.12 84 GLY A C 1
ATOM 635 O O . GLY A 1 84 ? 1.331 4.375 0.204 1.00 94.12 84 GLY A O 1
ATOM 636 N N . THR A 1 85 ? 1.790 6.177 1.460 1.00 93.56 85 THR A N 1
ATOM 637 C CA . THR A 1 85 ? 0.628 6.035 2.348 1.00 93.56 85 THR A CA 1
ATOM 638 C C . THR A 1 85 ? -0.343 7.203 2.248 1.00 93.56 85 THR A C 1
ATOM 640 O O . THR A 1 85 ? -1.242 7.274 3.070 1.00 93.56 85 THR A O 1
ATOM 643 N N . MET A 1 86 ? -0.183 8.112 1.276 1.00 92.38 86 MET A N 1
ATOM 644 C CA . MET A 1 86 ? -1.081 9.264 1.062 1.00 92.38 86 MET A CA 1
ATOM 645 C C . MET A 1 86 ? -1.281 10.097 2.346 1.00 92.38 86 MET A C 1
ATOM 647 O O . MET A 1 86 ? -2.400 10.420 2.719 1.00 92.38 86 MET A O 1
ATOM 651 N N . SER A 1 87 ? -0.190 10.340 3.086 1.00 89.12 87 SER A N 1
ATOM 652 C CA . SER A 1 87 ? -0.159 10.958 4.432 1.00 89.12 87 SER A CA 1
ATOM 653 C C . SER A 1 87 ? -0.693 10.121 5.607 1.00 89.12 87 SER A C 1
ATOM 655 O O . SER A 1 87 ? -0.567 10.549 6.751 1.00 89.12 87 SER A O 1
ATOM 657 N N . PHE A 1 88 ? -1.216 8.910 5.396 1.00 89.56 88 PHE A N 1
ATOM 658 C CA . PHE A 1 88 ? -1.757 8.068 6.479 1.00 89.56 88 PHE A CA 1
ATOM 659 C C . PHE A 1 88 ? -0.694 7.281 7.262 1.00 89.56 88 PHE A C 1
ATOM 661 O O . PHE A 1 88 ? -1.008 6.615 8.249 1.00 89.56 88 PHE A O 1
ATOM 668 N N . GLY A 1 89 ? 0.572 7.363 6.847 1.00 87.31 89 GLY A N 1
ATOM 669 C CA . GLY A 1 89 ? 1.699 6.637 7.440 1.00 87.31 89 GLY A CA 1
ATOM 670 C C . GLY A 1 89 ? 2.826 7.571 7.877 1.00 87.31 89 GLY A C 1
ATOM 671 O O . GLY A 1 89 ? 2.603 8.746 8.132 1.00 87.31 89 GLY A O 1
ATOM 672 N N . LYS A 1 90 ? 4.055 7.050 7.959 1.00 81.62 90 LYS A N 1
ATOM 673 C CA . LYS A 1 90 ? 5.206 7.805 8.501 1.00 81.62 90 LYS A CA 1
ATOM 674 C C . LYS A 1 90 ? 6.006 8.614 7.476 1.00 81.62 90 LYS A C 1
ATOM 676 O O . LYS A 1 90 ? 6.869 9.393 7.864 1.00 81.62 90 LYS A O 1
ATOM 681 N N . MET A 1 91 ? 5.831 8.326 6.189 1.00 80.81 91 MET A N 1
ATOM 682 C CA . MET A 1 91 ? 6.599 8.963 5.118 1.00 80.81 91 MET A CA 1
ATOM 683 C C . MET A 1 91 ? 5.859 10.204 4.618 1.00 80.81 91 MET A C 1
ATOM 685 O O . MET A 1 91 ? 4.634 10.262 4.718 1.00 80.81 91 MET A O 1
ATOM 689 N N . GLU A 1 92 ? 6.594 11.159 4.043 1.00 78.69 92 GLU A N 1
ATOM 690 C CA . GLU A 1 92 ? 5.987 12.282 3.322 1.00 78.69 92 GLU A CA 1
ATOM 691 C C . GLU A 1 92 ? 5.027 11.772 2.234 1.00 78.69 92 GLU A C 1
ATOM 693 O O . GLU A 1 92 ? 5.305 10.783 1.547 1.00 78.69 92 GLU A O 1
ATOM 698 N N . GLY A 1 93 ? 3.903 12.463 2.088 1.00 82.81 93 GLY A N 1
ATOM 699 C CA . GLY A 1 93 ? 2.875 12.210 1.087 1.00 82.81 93 GLY A CA 1
ATOM 700 C C . GLY A 1 93 ? 1.722 13.188 1.272 1.00 82.81 93 GLY A C 1
ATOM 701 O O . GLY A 1 93 ? 1.668 13.882 2.294 1.00 82.81 93 GLY A O 1
ATOM 702 N N . ASP A 1 94 ? 0.810 13.208 0.309 1.00 88.75 94 ASP A N 1
ATOM 703 C CA . ASP A 1 94 ? -0.410 14.019 0.318 1.00 88.75 94 ASP A CA 1
ATOM 704 C C . ASP A 1 94 ? -1.650 13.142 0.077 1.00 88.75 94 ASP A C 1
ATOM 706 O O . ASP A 1 94 ? -1.563 12.095 -0.567 1.00 88.75 94 ASP A O 1
ATOM 710 N N . ALA A 1 95 ? -2.825 13.557 0.556 1.00 86.00 95 ALA A N 1
ATOM 711 C CA . ALA A 1 95 ? -4.070 12.829 0.305 1.00 86.00 95 ALA A CA 1
ATOM 712 C C . ALA A 1 95 ? -4.384 12.705 -1.203 1.00 86.00 95 ALA A C 1
ATOM 714 O O . ALA A 1 95 ? -4.966 11.703 -1.634 1.00 86.00 95 ALA A O 1
ATOM 715 N N . SER A 1 96 ? -3.954 13.683 -2.012 1.00 91.19 96 SER A N 1
ATOM 716 C CA . SER A 1 96 ? -4.062 13.676 -3.478 1.00 91.19 96 SER A CA 1
ATOM 717 C C . SER A 1 96 ? -3.173 12.636 -4.165 1.00 91.19 96 SER A C 1
ATOM 719 O O . SER A 1 96 ? -3.429 12.301 -5.324 1.00 91.19 96 SER A O 1
ATOM 721 N N . ASP A 1 97 ? -2.220 12.015 -3.454 1.00 92.50 97 ASP A N 1
ATOM 722 C CA . ASP A 1 97 ? -1.439 10.889 -3.984 1.00 92.50 97 ASP A CA 1
ATOM 723 C C . ASP A 1 97 ? -2.329 9.681 -4.336 1.00 92.50 97 ASP A C 1
ATOM 725 O O . ASP A 1 97 ? -1.876 8.770 -5.028 1.00 92.50 97 ASP A O 1
ATOM 729 N N . LYS A 1 98 ? -3.616 9.669 -3.952 1.00 95.38 98 LYS A N 1
ATOM 730 C CA . LYS A 1 98 ? -4.601 8.713 -4.487 1.00 95.38 98 LYS A CA 1
ATOM 731 C C . LYS A 1 98 ? -4.698 8.737 -6.015 1.00 95.38 98 LYS A C 1
ATOM 733 O O . LYS A 1 98 ? -4.889 7.688 -6.620 1.00 95.38 98 LYS A O 1
ATOM 738 N N . ASN A 1 99 ? -4.439 9.882 -6.651 1.00 96.69 99 ASN A N 1
ATOM 739 C CA . ASN A 1 99 ? -4.408 9.997 -8.112 1.00 96.69 99 ASN A CA 1
ATOM 740 C C . ASN A 1 99 ? -3.277 9.163 -8.734 1.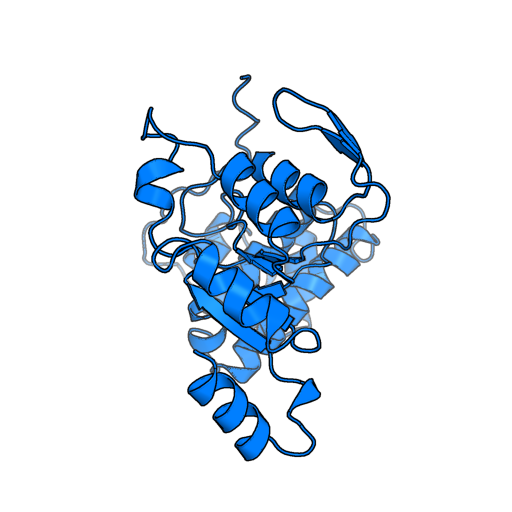00 96.69 99 ASN A C 1
ATOM 742 O O . ASN A 1 99 ? -3.378 8.743 -9.884 1.00 96.69 99 ASN A O 1
ATOM 746 N N . ILE A 1 100 ? -2.214 8.865 -7.974 1.00 97.94 100 ILE A N 1
ATOM 747 C CA . ILE A 1 100 ? -1.195 7.900 -8.399 1.00 97.94 100 ILE A CA 1
ATOM 748 C C . ILE A 1 100 ? -1.808 6.503 -8.511 1.00 97.94 100 ILE A C 1
ATOM 750 O O . ILE A 1 100 ? -1.521 5.802 -9.474 1.00 97.94 100 ILE A O 1
ATOM 754 N N . ALA A 1 101 ? -2.638 6.086 -7.552 1.00 97.81 101 ALA A N 1
ATOM 755 C CA . ALA A 1 101 ? -3.274 4.772 -7.602 1.00 97.81 101 ALA A CA 1
ATOM 756 C C . ALA A 1 101 ? -4.189 4.647 -8.830 1.00 97.81 101 ALA A C 1
ATOM 758 O O . ALA A 1 101 ? -4.034 3.691 -9.587 1.00 97.81 101 ALA A O 1
ATOM 759 N N . PHE A 1 102 ? -5.023 5.656 -9.097 1.00 98.00 102 PHE A N 1
ATOM 760 C CA . PHE A 1 102 ? -5.881 5.701 -10.290 1.00 98.00 102 PHE A CA 1
ATOM 761 C C . PHE A 1 102 ? -5.064 5.656 -11.587 1.00 98.00 102 PHE A C 1
ATOM 763 O O . PHE A 1 102 ? -5.278 4.787 -12.423 1.00 98.00 102 PHE A O 1
ATOM 770 N N . MET A 1 103 ? -4.005 6.467 -11.707 1.00 98.69 103 MET A N 1
ATOM 771 C CA . MET A 1 103 ? -3.100 6.435 -12.868 1.00 98.69 103 MET A CA 1
ATOM 772 C C . MET A 1 103 ? -2.439 5.060 -13.104 1.00 98.69 103 MET A C 1
ATOM 774 O O . MET A 1 103 ? -2.038 4.741 -14.227 1.00 98.69 103 MET A O 1
ATOM 778 N N . LEU A 1 104 ? -2.297 4.232 -12.065 1.00 98.62 104 LEU A N 1
ATOM 779 C CA . LEU A 1 104 ? -1.710 2.894 -12.170 1.00 98.62 104 LEU A CA 1
ATOM 780 C C . LEU A 1 104 ? -2.734 1.773 -12.397 1.00 98.62 104 LEU A C 1
ATOM 782 O O . LEU A 1 104 ? -2.344 0.710 -12.891 1.00 98.62 104 LEU A O 1
ATOM 786 N N . GLN A 1 105 ? -3.997 1.980 -12.024 1.00 98.12 105 GLN A N 1
ATOM 787 C CA . GLN A 1 105 ? -5.038 0.949 -12.045 1.00 98.12 105 GLN A CA 1
ATOM 788 C C . GLN A 1 105 ? -6.084 1.181 -13.132 1.00 98.12 105 GLN A C 1
ATOM 790 O O . GLN A 1 105 ? -6.539 0.220 -13.743 1.00 98.12 105 GLN A O 1
ATOM 795 N N . ASP A 1 106 ? -6.431 2.418 -13.442 1.00 98.06 106 ASP A N 1
ATOM 796 C CA . ASP A 1 106 ? -7.465 2.687 -14.431 1.00 98.06 106 ASP A CA 1
ATOM 797 C C . ASP A 1 106 ? -6.882 2.628 -15.849 1.00 98.06 106 ASP A C 1
ATOM 799 O O . ASP A 1 106 ? -5.666 2.771 -16.060 1.00 98.06 106 ASP A O 1
ATOM 803 N N . ASP A 1 107 ? -7.740 2.339 -16.828 1.00 98.50 107 ASP A N 1
ATOM 804 C CA . ASP A 1 107 ? -7.351 2.379 -18.243 1.00 98.50 107 ASP A CA 1
ATOM 805 C C . ASP A 1 107 ? -7.335 3.815 -18.777 1.00 98.50 107 ASP A C 1
ATOM 807 O O . ASP A 1 107 ? -6.575 4.130 -19.684 1.00 98.50 107 ASP A O 1
ATOM 811 N N . GLU A 1 108 ? -8.083 4.709 -18.135 1.00 98.50 108 GLU A N 1
ATOM 812 C CA . GLU A 1 108 ? -8.095 6.142 -18.398 1.00 98.50 108 GLU A CA 1
ATOM 813 C C . GLU A 1 108 ? -7.974 6.884 -17.066 1.00 98.50 108 GLU A C 1
ATOM 815 O O . GLU A 1 108 ? -8.687 6.571 -16.113 1.00 98.50 108 GLU A O 1
ATOM 820 N N . ALA A 1 109 ? -7.055 7.843 -16.967 1.00 97.94 109 ALA A N 1
ATOM 821 C CA . ALA A 1 109 ? -6.859 8.614 -15.741 1.00 97.94 109 ALA A CA 1
ATOM 822 C C . ALA A 1 109 ? -6.281 10.004 -16.018 1.00 97.94 109 ALA A C 1
ATOM 824 O O . ALA A 1 109 ? -5.477 10.193 -16.933 1.00 97.94 109 ALA A O 1
ATOM 825 N N . ASP A 1 110 ? -6.605 10.962 -15.152 1.00 97.94 110 ASP A N 1
ATOM 826 C CA . ASP A 1 110 ? -6.050 12.310 -15.205 1.00 97.94 110 ASP A CA 1
ATOM 827 C C . ASP A 1 110 ? -4.815 12.442 -14.313 1.00 97.94 110 ASP A C 1
ATOM 829 O O . ASP A 1 110 ? -4.822 12.153 -13.113 1.00 97.94 110 ASP A O 1
ATOM 833 N N . GLY A 1 111 ? -3.716 12.893 -14.912 1.00 96.75 111 GLY A N 1
ATOM 834 C CA . GLY A 1 111 ? -2.579 13.411 -14.169 1.00 96.75 111 GLY A CA 1
ATOM 835 C C . GLY A 1 111 ? -2.734 14.895 -13.841 1.00 96.75 111 GLY A C 1
ATOM 836 O O . GLY A 1 111 ? -3.689 15.534 -14.268 1.00 96.75 111 GLY A O 1
ATOM 837 N N . PRO A 1 112 ? -1.743 15.490 -13.155 1.00 95.56 112 PRO A N 1
ATOM 838 C CA . PRO A 1 112 ? -1.781 16.913 -12.808 1.00 95.56 112 PRO A CA 1
ATOM 839 C C . PRO A 1 112 ? -1.912 17.862 -14.011 1.00 95.56 112 PRO A C 1
ATOM 841 O O . PRO A 1 112 ? -2.359 18.990 -13.850 1.00 95.56 112 PRO A O 1
ATOM 844 N N . TYR A 1 113 ? -1.500 17.416 -15.204 1.00 97.75 113 TYR A N 1
ATOM 845 C CA . TYR A 1 113 ? -1.491 18.232 -16.424 1.00 97.75 113 TYR A CA 1
ATOM 846 C C . TYR A 1 113 ? -2.099 17.547 -17.651 1.00 97.75 113 TYR A C 1
ATOM 848 O O . TYR A 1 113 ? -2.473 18.231 -18.597 1.00 97.75 113 TYR A O 1
ATOM 856 N N . TYR A 1 114 ? -2.152 16.213 -17.676 1.00 98.25 114 TYR A N 1
ATOM 857 C CA . TYR A 1 114 ? -2.493 15.456 -18.878 1.00 98.25 114 TYR A CA 1
ATOM 858 C C . TYR A 1 114 ? -3.406 14.289 -18.541 1.00 98.25 114 TYR A C 1
ATOM 860 O O . TYR A 1 114 ? -3.103 13.517 -17.625 1.00 98.25 114 TYR A O 1
ATOM 868 N N . HIS A 1 115 ? -4.449 14.137 -19.349 1.00 98.56 115 HIS A N 1
ATOM 869 C CA . HIS A 1 115 ? -5.209 12.903 -19.457 1.00 98.56 115 HIS A CA 1
ATOM 870 C C . HIS A 1 115 ? -4.336 11.790 -20.061 1.00 98.56 115 HIS A C 1
ATOM 872 O O . HIS A 1 115 ? -3.454 12.062 -20.882 1.00 98.56 115 HIS A O 1
ATOM 878 N N . GLN A 1 116 ? -4.544 10.545 -19.641 1.00 98.69 116 GLN A N 1
ATOM 879 C CA . GLN A 1 116 ? -3.841 9.381 -20.170 1.00 98.69 116 GLN A CA 1
ATOM 880 C C . GLN A 1 116 ? -4.806 8.229 -20.411 1.00 98.69 116 GLN A C 1
ATOM 882 O O . GLN A 1 116 ? -5.369 7.704 -19.455 1.00 98.69 116 GLN A O 1
ATOM 887 N N . GLU A 1 117 ? -4.846 7.766 -21.655 1.00 98.69 117 GLU A N 1
ATOM 888 C CA . GLU A 1 117 ? -5.423 6.482 -22.052 1.00 98.69 117 GLU A CA 1
ATOM 889 C C . GLU A 1 117 ? -4.302 5.428 -22.101 1.00 98.69 117 GLU A C 1
ATOM 891 O O . GLU A 1 117 ? -3.208 5.687 -22.616 1.00 98.69 117 GLU A O 1
ATOM 896 N N . TRP A 1 118 ? -4.528 4.260 -21.507 1.00 98.62 118 TRP A N 1
ATOM 897 C CA . TRP A 1 118 ? -3.564 3.159 -21.405 1.00 98.62 118 TRP A CA 1
ATOM 898 C C . TRP A 1 118 ? -3.819 2.035 -22.412 1.00 98.62 118 TRP A C 1
ATOM 900 O O . TRP A 1 118 ? -2.991 1.125 -22.509 1.00 98.62 118 TRP A O 1
ATOM 910 N N . GLU A 1 119 ? -4.918 2.111 -23.167 1.00 98.44 119 GLU A N 1
ATOM 911 C CA . GLU A 1 119 ? -5.266 1.210 -24.273 1.00 98.44 119 GLU A CA 1
ATOM 912 C C . GLU A 1 119 ? -5.208 -0.282 -23.884 1.00 98.44 119 GLU A C 1
ATOM 914 O O . GLU A 1 119 ? -4.654 -1.129 -24.591 1.00 98.44 119 GLU A O 1
ATOM 919 N N . GLY A 1 120 ? -5.740 -0.624 -22.709 1.00 98.31 120 GLY A N 1
ATOM 920 C CA . GLY A 1 120 ? -5.745 -1.983 -22.175 1.00 98.31 120 GLY A CA 1
ATOM 921 C C . GLY A 1 120 ? -4.407 -2.445 -21.585 1.00 98.31 120 GLY A C 1
ATOM 922 O O . GLY A 1 120 ? -4.244 -3.637 -21.283 1.00 98.31 120 GLY A O 1
ATOM 923 N N . MET A 1 121 ? -3.425 -1.553 -21.398 1.00 98.62 121 MET A N 1
ATOM 924 C CA . MET A 1 121 ? -2.180 -1.895 -20.708 1.00 98.62 121 MET A CA 1
ATOM 925 C C . MET A 1 121 ? -2.485 -2.365 -19.285 1.00 98.62 121 MET A C 1
ATOM 927 O O . MET A 1 121 ? -3.111 -1.660 -18.492 1.00 98.62 121 MET A O 1
ATOM 931 N N . LYS A 1 122 ? -1.967 -3.548 -18.929 1.00 98.31 122 LYS A N 1
ATOM 932 C CA . LYS A 1 122 ? -2.159 -4.135 -17.598 1.00 98.31 122 LYS A CA 1
ATOM 933 C C . LYS A 1 122 ? -1.818 -3.145 -16.479 1.00 98.31 122 LYS A C 1
ATOM 935 O O . LYS A 1 122 ? -0.855 -2.382 -16.563 1.00 98.31 122 LYS A O 1
ATOM 940 N N . GLN A 1 123 ? -2.619 -3.220 -15.425 1.00 98.44 123 GLN A N 1
ATOM 941 C CA . GLN A 1 123 ? -2.482 -2.410 -14.222 1.00 98.44 123 GLN A CA 1
ATOM 942 C C . GLN A 1 123 ? -1.165 -2.694 -13.492 1.00 98.44 123 GLN A C 1
ATOM 944 O O . GLN A 1 123 ? -0.633 -3.808 -13.544 1.00 98.44 123 GLN A O 1
ATOM 949 N N . THR A 1 124 ? -0.704 -1.706 -12.729 1.00 98.81 124 THR A N 1
ATOM 950 C CA . THR A 1 124 ? 0.338 -1.870 -11.712 1.00 98.81 124 THR A CA 1
ATOM 951 C C . THR A 1 124 ? -0.297 -1.704 -10.337 1.00 98.81 124 THR A C 1
ATOM 953 O O . THR A 1 124 ? -0.898 -0.678 -10.037 1.00 98.81 124 THR A O 1
ATOM 956 N N . THR A 1 125 ? -0.158 -2.702 -9.467 1.00 98.75 125 THR A N 1
ATOM 957 C CA . THR A 1 125 ? -0.764 -2.674 -8.133 1.00 98.75 125 THR A CA 1
ATOM 958 C C . THR A 1 125 ? -0.110 -1.610 -7.240 1.00 98.75 125 THR A C 1
ATOM 960 O O . THR A 1 125 ? 1.116 -1.637 -7.065 1.00 98.75 125 THR A O 1
ATOM 963 N N . PRO A 1 126 ? -0.887 -0.714 -6.605 1.00 98.56 126 PRO A N 1
ATOM 964 C CA . PRO A 1 126 ? -0.376 0.146 -5.548 1.00 98.56 126 PRO A CA 1
ATOM 965 C C . PRO A 1 126 ? 0.040 -0.695 -4.338 1.00 98.56 126 PRO A C 1
ATOM 967 O O . PRO A 1 126 ? -0.762 -1.440 -3.770 1.00 98.56 126 PRO A O 1
ATOM 970 N N . ILE A 1 127 ? 1.306 -0.584 -3.943 1.00 98.69 127 ILE A N 1
ATOM 971 C CA . ILE A 1 127 ? 1.842 -1.227 -2.743 1.00 98.69 127 ILE A CA 1
ATOM 972 C C . ILE A 1 127 ? 1.928 -0.177 -1.634 1.00 98.69 127 ILE A C 1
ATOM 974 O O . ILE A 1 127 ? 2.714 0.773 -1.693 1.00 98.69 127 ILE A O 1
ATOM 978 N N . ILE A 1 128 ? 1.120 -0.355 -0.598 1.00 97.56 128 ILE A N 1
ATOM 979 C CA . ILE A 1 128 ? 0.989 0.572 0.521 1.00 97.56 128 ILE A CA 1
ATOM 980 C C . ILE A 1 128 ? 1.920 0.117 1.640 1.00 97.56 128 ILE A C 1
ATOM 982 O O . ILE A 1 128 ? 1.832 -1.000 2.155 1.00 97.56 128 ILE A O 1
ATOM 986 N N . SER A 1 129 ? 2.871 0.977 1.997 1.00 93.69 129 SER A N 1
ATOM 987 C CA . SER A 1 129 ? 3.907 0.663 2.980 1.00 93.69 129 SER A CA 1
ATOM 988 C C . SER A 1 129 ? 4.472 1.920 3.616 1.00 93.69 129 SER A C 1
ATOM 990 O O . SER A 1 129 ? 4.620 2.941 2.948 1.00 93.69 129 SER A O 1
ATOM 992 N N . GLY A 1 130 ? 4.864 1.809 4.884 1.00 89.44 130 GLY A N 1
ATOM 993 C CA . GLY A 1 130 ? 5.531 2.877 5.628 1.00 89.44 130 GLY A CA 1
ATOM 994 C C . GLY A 1 130 ? 4.737 3.340 6.843 1.00 89.44 130 GLY A C 1
ATOM 995 O O . GLY A 1 130 ? 3.999 4.313 6.778 1.00 89.44 130 GLY A O 1
ATOM 996 N N . GLY A 1 131 ? 4.942 2.687 7.990 1.00 91.31 131 GLY A N 1
ATOM 997 C CA . GLY A 1 131 ? 4.306 3.095 9.253 1.00 91.31 131 GLY A CA 1
ATOM 998 C C . GLY A 1 131 ? 2.802 2.812 9.326 1.00 91.31 131 GLY A C 1
ATOM 999 O O . GLY A 1 131 ? 2.121 3.412 10.144 1.00 91.31 131 GLY A O 1
ATOM 1000 N N . MET A 1 132 ? 2.291 1.916 8.478 1.00 96.50 132 MET A N 1
ATOM 1001 C CA . MET A 1 132 ? 0.904 1.456 8.544 1.00 96.50 132 MET A CA 1
ATOM 1002 C C . MET A 1 132 ? 0.726 0.399 9.638 1.00 96.50 132 MET A C 1
ATOM 1004 O O . MET A 1 132 ? 1.607 -0.437 9.857 1.00 96.50 132 MET A O 1
ATOM 1008 N N . ASN A 1 133 ? -0.445 0.420 10.267 1.00 97.50 133 ASN A N 1
ATOM 1009 C CA . ASN A 1 133 ? -0.987 -0.599 11.162 1.00 97.50 133 ASN A CA 1
ATOM 1010 C C . ASN A 1 133 ? -2.506 -0.699 10.932 1.00 97.50 133 ASN A C 1
ATOM 1012 O O . ASN A 1 133 ? -3.059 0.079 10.152 1.00 97.50 133 ASN A O 1
ATOM 1016 N N . ALA A 1 134 ? -3.172 -1.631 11.616 1.00 98.12 134 ALA A N 1
ATOM 1017 C CA . ALA A 1 134 ? -4.610 -1.863 11.478 1.00 98.12 134 ALA A CA 1
ATOM 1018 C C . ALA A 1 134 ? -5.473 -0.601 11.679 1.00 98.12 134 ALA A C 1
ATOM 1020 O O . ALA A 1 134 ? -6.458 -0.419 10.972 1.00 98.12 134 ALA A O 1
ATOM 1021 N N . LEU A 1 135 ? -5.066 0.292 12.588 1.00 98.31 135 LEU A N 1
ATOM 1022 C CA . LEU A 1 135 ? -5.803 1.503 12.970 1.00 98.31 135 LEU A CA 1
ATOM 1023 C C . LEU A 1 135 ? -5.778 2.592 11.888 1.00 98.31 135 LEU A C 1
ATOM 1025 O O . LEU A 1 135 ? -6.660 3.438 11.820 1.00 98.31 135 LEU A O 1
ATOM 1029 N N . ARG A 1 136 ? -4.762 2.588 11.022 1.00 97.94 136 ARG A N 1
ATOM 1030 C CA . ARG A 1 136 ? -4.602 3.590 9.954 1.00 97.94 136 ARG A CA 1
ATOM 1031 C C . ARG A 1 136 ? -5.306 3.195 8.653 1.00 97.94 136 ARG A C 1
ATOM 1033 O O . ARG A 1 136 ? -5.519 4.047 7.794 1.00 97.94 136 ARG A O 1
ATOM 1040 N N . LEU A 1 137 ? -5.647 1.914 8.489 1.00 98.00 137 LEU A N 1
ATOM 1041 C CA . LEU A 1 137 ? -6.193 1.375 7.239 1.00 98.00 137 LEU A CA 1
ATOM 1042 C C . LEU A 1 137 ? -7.578 1.917 6.870 1.00 98.00 137 LEU A C 1
ATOM 1044 O O . LEU A 1 137 ? -7.738 2.286 5.708 1.00 98.00 137 LEU A O 1
ATOM 1048 N N . PRO A 1 138 ? -8.558 2.025 7.790 1.00 98.12 138 PRO A N 1
ATOM 1049 C CA . PRO A 1 138 ? -9.896 2.470 7.410 1.00 98.12 138 PRO A CA 1
ATOM 1050 C C . PRO A 1 138 ? -9.915 3.869 6.794 1.00 98.12 138 PRO A C 1
ATOM 1052 O O . PRO A 1 138 ? -10.513 4.077 5.743 1.00 98.12 138 PRO A O 1
ATOM 1055 N N . ALA A 1 139 ? -9.201 4.820 7.402 1.00 96.56 139 ALA A N 1
ATOM 1056 C CA . ALA A 1 139 ? -9.119 6.184 6.884 1.00 96.56 139 ALA A CA 1
ATOM 1057 C C . ALA A 1 139 ? -8.351 6.249 5.550 1.00 96.56 139 ALA A C 1
ATOM 1059 O O . ALA A 1 139 ? -8.741 6.987 4.646 1.00 96.56 139 ALA A O 1
ATOM 1060 N N . PHE A 1 140 ? -7.305 5.428 5.396 1.00 97.44 140 PHE A N 1
ATOM 1061 C CA . PHE A 1 140 ? -6.584 5.294 4.131 1.00 97.44 140 PHE A CA 1
ATOM 1062 C C . PHE A 1 140 ? -7.500 4.789 3.002 1.00 97.44 140 PHE A C 1
ATOM 1064 O O . PHE A 1 140 ? -7.528 5.383 1.923 1.00 97.44 140 PHE A O 1
ATOM 1071 N N . PHE A 1 141 ? -8.267 3.721 3.244 1.00 98.25 141 PHE A N 1
ATOM 1072 C CA . PHE A 1 141 ? -9.187 3.172 2.246 1.00 98.25 141 PHE A CA 1
ATOM 1073 C C . PHE A 1 141 ? -10.347 4.111 1.946 1.00 98.25 141 PHE A C 1
ATOM 1075 O O . PHE A 1 141 ? -10.776 4.172 0.799 1.00 98.25 141 PHE A O 1
ATOM 1082 N N . GLU A 1 142 ? -10.812 4.886 2.925 1.00 97.62 142 GLU A N 1
ATOM 1083 C CA . GLU A 1 142 ? -11.827 5.906 2.676 1.00 97.62 142 GLU A CA 1
ATOM 1084 C C . GLU A 1 142 ? -11.307 7.024 1.765 1.00 97.62 142 GLU A C 1
ATOM 1086 O O . GLU A 1 142 ? -12.017 7.441 0.853 1.00 97.62 142 GLU A O 1
ATOM 1091 N N . ASN A 1 143 ? -10.054 7.464 1.936 1.00 96.88 143 ASN A N 1
ATOM 1092 C CA . ASN A 1 143 ? -9.452 8.432 1.016 1.00 96.88 143 ASN A CA 1
ATOM 1093 C C . ASN A 1 143 ? -9.275 7.860 -0.402 1.00 96.88 143 ASN A C 1
ATOM 1095 O O . ASN A 1 143 ? -9.538 8.557 -1.386 1.00 96.88 143 ASN A O 1
ATOM 1099 N N . LEU A 1 144 ? -8.820 6.606 -0.506 1.00 97.56 144 LEU A N 1
ATOM 1100 C CA . LEU A 1 144 ? -8.577 5.934 -1.784 1.00 97.56 144 LEU A CA 1
ATOM 1101 C C . LEU A 1 144 ? -9.877 5.536 -2.507 1.00 97.56 144 LEU A C 1
ATOM 1103 O O . LEU A 1 144 ? -9.935 5.567 -3.730 1.00 97.56 144 LEU A O 1
ATOM 1107 N N . GLY A 1 145 ? -10.918 5.166 -1.766 1.00 97.62 145 GLY A N 1
ATOM 1108 C CA . GLY A 1 145 ? -12.207 4.701 -2.285 1.00 97.62 145 GLY A CA 1
ATOM 1109 C C . GLY A 1 145 ? -12.310 3.186 -2.506 1.00 97.62 145 GLY A C 1
ATOM 1110 O O . GLY A 1 145 ? -13.406 2.684 -2.745 1.00 97.62 145 GLY A O 1
ATOM 1111 N N . HIS A 1 146 ? -11.212 2.431 -2.397 1.00 97.88 146 HIS A N 1
ATOM 1112 C CA . HIS A 1 146 ? -11.198 0.968 -2.502 1.00 97.88 146 HIS A CA 1
ATOM 1113 C C . HIS A 1 146 ? -10.036 0.340 -1.717 1.00 97.88 146 HIS A C 1
ATOM 1115 O O . HIS A 1 146 ? -9.086 1.014 -1.327 1.00 97.88 146 HIS A O 1
ATOM 1121 N N . SER A 1 147 ? -10.061 -0.987 -1.563 1.00 98.25 147 SER A N 1
ATOM 1122 C CA . SER A 1 147 ? -9.015 -1.780 -0.890 1.00 98.25 147 SER A CA 1
ATOM 1123 C C . SER A 1 147 ? -8.282 -2.775 -1.801 1.00 98.25 147 SER A C 1
ATOM 1125 O O . SER A 1 147 ? -7.520 -3.609 -1.320 1.00 98.25 147 SER A O 1
ATOM 1127 N N . ASN A 1 148 ? -8.440 -2.660 -3.126 1.00 98.12 148 ASN A N 1
ATOM 1128 C CA . AS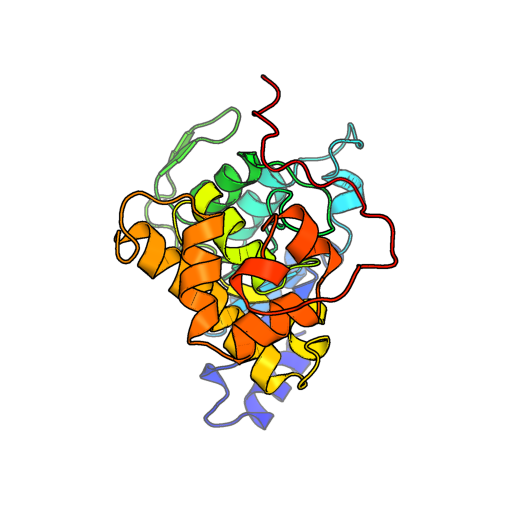N A 1 148 ? -7.710 -3.457 -4.126 1.00 98.12 148 ASN A CA 1
ATOM 1129 C C . ASN A 1 148 ? -6.230 -3.034 -4.249 1.00 98.12 148 ASN A C 1
ATOM 1131 O O . ASN A 1 148 ? -5.811 -2.461 -5.254 1.00 98.12 148 ASN A O 1
ATOM 1135 N N . VAL A 1 149 ? -5.447 -3.284 -3.201 1.00 98.31 149 VAL A N 1
ATOM 1136 C CA . VAL A 1 149 ? -4.027 -2.919 -3.069 1.00 98.31 149 VAL A CA 1
ATOM 1137 C C . VAL A 1 149 ? -3.247 -4.039 -2.375 1.00 98.31 149 VAL A C 1
ATOM 1139 O O . VAL A 1 149 ? -3.832 -4.955 -1.801 1.00 98.31 149 VAL A O 1
ATOM 1142 N N . ILE A 1 150 ? -1.915 -3.948 -2.367 1.00 98.56 150 ILE A N 1
ATOM 1143 C CA . ILE A 1 150 ? -1.076 -4.772 -1.482 1.00 98.56 150 ILE A CA 1
ATOM 1144 C C . ILE A 1 150 ? -0.652 -3.919 -0.289 1.00 98.56 150 ILE A C 1
ATOM 1146 O O . ILE A 1 150 ? -0.029 -2.876 -0.463 1.00 98.56 150 ILE A O 1
ATOM 1150 N N . LEU A 1 151 ? -0.932 -4.379 0.929 1.00 97.81 151 LEU A N 1
ATOM 1151 C CA . LEU A 1 151 ? -0.425 -3.774 2.159 1.00 97.81 151 LEU A CA 1
ATOM 1152 C C . LEU A 1 151 ? 0.811 -4.531 2.653 1.00 97.81 151 LEU A C 1
ATOM 1154 O O . LEU A 1 151 ? 0.776 -5.747 2.817 1.00 97.81 151 LEU A O 1
ATOM 1158 N N . THR A 1 152 ? 1.874 -3.805 2.997 1.00 97.00 152 THR A N 1
ATOM 1159 C CA . THR A 1 152 ? 3.009 -4.364 3.749 1.00 97.00 152 THR A CA 1
ATOM 1160 C C . THR A 1 152 ? 3.181 -3.611 5.069 1.00 97.00 152 THR A C 1
ATOM 1162 O O . THR A 1 152 ? 3.704 -2.494 5.099 1.00 97.00 152 THR A O 1
ATOM 1165 N N . ALA A 1 153 ? 2.738 -4.214 6.173 1.00 96.56 153 ALA A N 1
ATOM 1166 C CA . ALA A 1 153 ? 2.772 -3.620 7.508 1.00 96.56 153 ALA A CA 1
ATOM 1167 C C . ALA A 1 153 ? 3.815 -4.316 8.400 1.00 96.56 153 ALA A C 1
ATOM 1169 O O . ALA A 1 153 ? 3.487 -5.174 9.207 1.00 96.56 153 ALA A O 1
ATOM 1170 N N . GLY A 1 154 ? 5.094 -3.939 8.275 1.00 95.25 154 GLY A N 1
ATOM 1171 C CA . GLY A 1 154 ? 6.167 -4.526 9.093 1.00 95.25 154 GLY A CA 1
ATOM 1172 C C . GLY A 1 154 ? 5.951 -4.298 10.595 1.00 95.25 154 GLY A C 1
ATOM 1173 O O . GLY A 1 154 ? 5.583 -5.214 11.324 1.00 95.25 154 GLY A O 1
ATOM 1174 N N . GLY A 1 155 ? 6.122 -3.054 11.054 1.00 95.12 155 GLY A N 1
ATOM 1175 C CA . GLY A 1 155 ? 5.875 -2.691 12.457 1.00 95.12 155 GLY A CA 1
ATOM 1176 C C . GLY A 1 155 ? 4.408 -2.832 12.877 1.00 95.12 155 GLY A C 1
ATOM 1177 O O . GLY A 1 155 ? 4.140 -3.183 14.018 1.00 95.12 155 GLY A O 1
ATOM 1178 N N . GLY A 1 156 ? 3.464 -2.626 11.951 1.00 95.56 156 GLY A N 1
ATOM 1179 C CA . GLY A 1 156 ? 2.033 -2.790 12.216 1.00 95.56 156 GLY A CA 1
ATOM 1180 C C . GLY A 1 156 ? 1.614 -4.229 12.521 1.00 95.56 156 GLY A C 1
ATOM 1181 O O . GLY A 1 156 ? 0.678 -4.421 13.290 1.00 95.56 156 GLY A O 1
ATOM 1182 N N . SER A 1 157 ? 2.316 -5.230 11.977 1.00 96.56 157 SER A N 1
ATOM 1183 C CA . SER A 1 157 ? 2.065 -6.639 12.293 1.00 96.56 157 SER A CA 1
ATOM 1184 C C . SER A 1 157 ? 2.998 -7.163 13.387 1.00 96.56 157 SER A C 1
ATOM 1186 O O . SER A 1 157 ? 2.528 -7.642 14.412 1.00 96.56 157 SER A O 1
ATOM 1188 N N . PHE A 1 158 ? 4.320 -7.045 13.230 1.00 96.56 158 PHE A N 1
ATOM 1189 C CA . PHE A 1 158 ? 5.271 -7.582 14.216 1.00 96.56 158 PHE A CA 1
ATOM 1190 C C . PHE A 1 158 ? 5.284 -6.817 15.545 1.00 96.56 158 PHE A C 1
ATOM 1192 O O . PHE A 1 158 ? 5.708 -7.375 16.550 1.00 96.56 158 PHE A O 1
ATOM 1199 N N . GLY A 1 159 ? 4.833 -5.561 15.558 1.00 96.69 159 GLY A N 1
ATOM 1200 C CA . GLY A 1 159 ? 4.729 -4.754 16.773 1.00 96.69 159 GLY A CA 1
ATOM 1201 C C . GLY A 1 159 ? 3.466 -5.014 17.590 1.00 96.69 159 GLY A C 1
ATOM 1202 O O . GLY A 1 159 ? 3.366 -4.478 18.686 1.00 96.69 159 GLY A O 1
ATOM 1203 N N . HIS A 1 160 ? 2.515 -5.807 17.083 1.00 98.06 160 HIS A N 1
ATOM 1204 C CA . HIS A 1 160 ? 1.286 -6.143 17.799 1.00 98.06 160 HIS A CA 1
ATOM 1205 C C . HIS A 1 160 ? 1.590 -6.815 19.146 1.00 98.06 160 HIS A C 1
ATOM 1207 O O . HIS A 1 160 ? 2.426 -7.718 19.203 1.00 98.06 160 HIS A O 1
ATOM 1213 N N . LYS A 1 161 ? 0.893 -6.418 20.222 1.00 95.88 161 LYS A N 1
ATOM 1214 C CA . LYS A 1 161 ? 1.178 -6.886 21.594 1.00 95.88 161 LYS A CA 1
ATOM 1215 C C . LYS A 1 161 ? 1.156 -8.413 21.751 1.00 95.88 161 LYS A C 1
ATOM 1217 O O . LYS A 1 161 ? 1.924 -8.961 22.530 1.00 95.88 161 LYS A O 1
ATOM 1222 N N . ASP A 1 162 ? 0.306 -9.086 20.974 1.00 96.12 162 ASP A N 1
ATOM 1223 C CA . ASP A 1 162 ? 0.149 -10.551 20.978 1.00 96.12 162 ASP A CA 1
ATOM 1224 C C . ASP A 1 162 ? 0.973 -11.252 19.877 1.00 96.12 162 ASP A C 1
ATOM 1226 O O . ASP A 1 162 ? 0.765 -12.425 19.567 1.00 96.12 162 ASP A O 1
ATOM 1230 N N . GLY A 1 163 ? 1.903 -10.531 19.250 1.00 96.75 163 GLY A N 1
ATOM 1231 C CA . GLY A 1 163 ? 2.809 -11.054 18.235 1.00 96.75 163 GLY A CA 1
ATOM 1232 C C . GLY A 1 163 ? 2.290 -10.972 16.791 1.00 96.75 163 GLY A C 1
ATOM 1233 O O . GLY A 1 163 ? 1.194 -10.476 16.514 1.00 96.75 163 GLY A O 1
ATOM 1234 N N . PRO A 1 164 ? 3.089 -11.468 15.827 1.00 96.88 164 PRO A N 1
ATOM 1235 C CA . PRO A 1 164 ? 2.904 -11.178 14.405 1.00 96.88 164 PRO A CA 1
ATOM 1236 C C . PRO A 1 164 ? 1.661 -11.807 13.777 1.00 96.88 164 PRO A C 1
ATOM 1238 O O . PRO A 1 164 ? 1.091 -11.222 12.860 1.00 96.88 164 PRO A O 1
ATOM 1241 N N . LYS A 1 165 ? 1.218 -12.979 14.252 1.00 98.12 165 LYS A N 1
ATOM 1242 C CA . LYS A 1 165 ? -0.000 -13.623 13.735 1.00 98.12 165 LYS A CA 1
ATOM 1243 C C . LYS A 1 165 ? -1.244 -12.774 14.055 1.00 98.12 165 LYS A C 1
ATOM 1245 O O . LYS A 1 165 ? -1.933 -12.403 13.106 1.00 98.12 165 LYS A O 1
ATOM 1250 N N . PRO A 1 166 ? -1.504 -12.387 15.320 1.00 98.38 166 PRO A N 1
ATOM 1251 C CA . PRO A 1 166 ? -2.537 -11.397 15.635 1.00 98.38 166 PRO A CA 1
ATOM 1252 C C . PRO A 1 166 ? -2.346 -10.058 14.915 1.00 98.38 166 PRO A C 1
ATOM 1254 O O . PRO A 1 166 ? -3.303 -9.470 14.425 1.00 98.38 166 PRO A O 1
ATOM 1257 N N . GLY A 1 167 ? -1.104 -9.603 14.741 1.00 98.31 167 GLY A N 1
ATOM 1258 C CA . GLY A 1 167 ? -0.812 -8.404 13.955 1.00 98.31 167 GLY A CA 1
ATOM 1259 C C . GLY A 1 167 ? -1.229 -8.491 12.479 1.00 98.31 167 GLY A C 1
ATOM 1260 O O . GLY A 1 167 ? -1.683 -7.506 11.901 1.00 98.31 167 GLY A O 1
ATOM 1261 N N . ALA A 1 168 ? -1.113 -9.660 11.850 1.00 98.44 168 ALA A N 1
ATOM 1262 C CA . ALA A 1 168 ? -1.606 -9.879 10.492 1.00 98.44 168 ALA A CA 1
ATOM 1263 C C . ALA A 1 168 ? -3.143 -9.952 10.447 1.00 98.44 168 ALA A C 1
ATOM 1265 O O . ALA A 1 168 ? -3.760 -9.359 9.561 1.00 98.44 168 ALA A O 1
ATOM 1266 N N . ILE A 1 169 ? -3.761 -10.629 11.423 1.00 98.75 169 ILE A N 1
ATOM 1267 C CA . ILE A 1 169 ? -5.224 -10.733 11.547 1.00 98.75 169 ILE A CA 1
ATOM 1268 C C . ILE A 1 169 ? -5.848 -9.353 11.790 1.00 98.75 169 ILE A C 1
ATOM 1270 O O . ILE A 1 169 ? -6.804 -8.994 11.113 1.00 98.75 169 ILE A O 1
ATOM 1274 N N . SER A 1 170 ? -5.273 -8.530 12.668 1.00 98.75 170 SER A N 1
ATOM 1275 C CA . SER A 1 170 ? -5.753 -7.162 12.899 1.00 98.75 170 SER A CA 1
ATOM 1276 C C . SER A 1 170 ? -5.671 -6.294 11.639 1.00 98.75 170 SER A C 1
ATOM 1278 O O . SER A 1 170 ? -6.574 -5.504 11.390 1.00 98.75 170 SER A O 1
ATOM 1280 N N . CYS A 1 171 ? -4.649 -6.459 10.787 1.00 98.44 171 CYS A N 1
ATOM 1281 C CA . CYS A 1 171 ? -4.597 -5.759 9.497 1.00 98.44 171 CYS A CA 1
ATOM 1282 C C . CYS A 1 171 ? -5.728 -6.199 8.553 1.00 98.44 171 CYS A C 1
ATOM 1284 O O . CYS A 1 171 ? -6.301 -5.352 7.870 1.00 98.44 171 CYS A O 1
ATOM 1286 N N . ARG A 1 172 ? -6.083 -7.493 8.539 1.00 98.69 172 ARG A N 1
ATOM 1287 C CA . ARG A 1 172 ? -7.268 -7.991 7.819 1.00 98.69 172 ARG A CA 1
ATOM 1288 C C . ARG A 1 172 ? -8.549 -7.369 8.382 1.00 98.69 172 ARG A C 1
ATOM 1290 O O . ARG A 1 172 ? -9.330 -6.807 7.625 1.00 98.69 172 ARG A O 1
ATOM 1297 N N . GLN A 1 173 ? -8.713 -7.393 9.699 1.00 98.81 173 GLN A N 1
ATOM 1298 C CA . GLN A 1 173 ? -9.866 -6.810 10.389 1.00 98.81 173 GLN A CA 1
ATOM 1299 C C . GLN A 1 173 ? -9.964 -5.285 10.183 1.00 98.81 173 GLN A C 1
ATOM 1301 O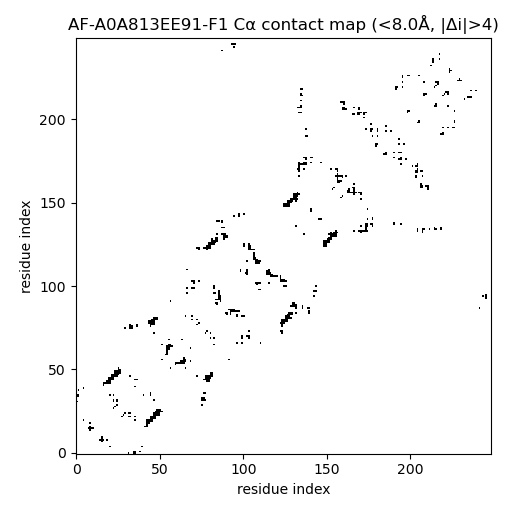 O . GLN A 1 173 ? -11.059 -4.734 10.118 1.00 98.81 173 GLN A O 1
ATOM 1306 N N . GLY A 1 174 ? -8.841 -4.581 10.010 1.00 98.50 174 GLY A N 1
ATOM 1307 C CA . GLY A 1 174 ? -8.822 -3.163 9.634 1.00 98.50 174 GLY A CA 1
ATOM 1308 C C . GLY A 1 174 ? -9.435 -2.893 8.251 1.00 98.50 174 GLY A C 1
ATOM 1309 O O . GLY A 1 174 ? -10.116 -1.894 8.058 1.00 98.50 174 GLY A O 1
ATOM 1310 N N . GLU A 1 175 ? -9.253 -3.794 7.285 1.00 98.69 175 GLU A N 1
ATOM 1311 C CA . GLU A 1 175 ? -9.936 -3.719 5.986 1.00 98.69 175 GLU A CA 1
ATOM 1312 C C . GLU A 1 175 ? -11.422 -4.097 6.100 1.00 98.69 175 GLU A C 1
ATOM 1314 O O . GLU A 1 175 ? -12.282 -3.415 5.543 1.00 98.69 175 GLU A O 1
ATOM 1319 N N . GLU A 1 176 ? -11.728 -5.179 6.819 1.00 98.69 176 GLU A N 1
ATOM 1320 C CA . GLU A 1 176 ? -13.096 -5.684 6.998 1.00 98.69 176 GLU A CA 1
ATOM 1321 C C . GLU A 1 176 ? -13.983 -4.667 7.717 1.00 98.69 176 GLU A C 1
ATOM 1323 O O . GLU A 1 176 ? -15.082 -4.379 7.251 1.00 98.69 176 GLU A O 1
ATOM 1328 N N . SER A 1 177 ? -13.479 -4.050 8.786 1.00 98.62 177 SER A N 1
ATOM 1329 C CA . SER A 1 177 ? -14.192 -3.003 9.524 1.00 98.62 177 SER A CA 1
ATOM 1330 C C . SER A 1 177 ? -14.540 -1.797 8.649 1.00 98.62 177 SER A C 1
ATOM 1332 O O . SER A 1 177 ? -15.664 -1.300 8.725 1.00 98.62 177 SER A O 1
ATOM 1334 N N . TRP A 1 178 ? -13.637 -1.366 7.757 1.00 98.69 178 TRP A N 1
ATOM 1335 C CA . TRP A 1 178 ? -13.946 -0.326 6.769 1.00 98.69 178 TRP A CA 1
ATOM 1336 C C . TRP A 1 178 ? -15.036 -0.774 5.791 1.00 98.69 178 TRP A C 1
ATOM 1338 O O . TRP A 1 178 ? -15.983 -0.025 5.559 1.00 98.69 178 TRP A O 1
ATOM 1348 N N . LYS A 1 179 ? -14.946 -1.998 5.251 1.00 98.56 179 LYS A N 1
ATOM 1349 C CA . LYS A 1 179 ? -15.957 -2.544 4.328 1.00 98.56 179 LYS A CA 1
ATOM 1350 C C . LYS A 1 179 ? -17.337 -2.634 4.980 1.00 98.56 179 LYS A C 1
ATOM 1352 O O . LYS A 1 179 ? -18.325 -2.246 4.363 1.00 98.56 179 LYS A O 1
ATOM 1357 N N . GLU A 1 180 ? -17.412 -3.117 6.217 1.00 98.56 180 GLU A N 1
ATOM 1358 C CA . GLU A 1 180 ? -18.671 -3.242 6.955 1.00 98.56 180 GLU A CA 1
ATOM 1359 C C . GLU A 1 180 ? -19.274 -1.885 7.322 1.00 98.56 180 GLU A C 1
ATOM 1361 O O . GLU A 1 180 ? -20.484 -1.694 7.179 1.00 98.56 180 GLU A O 1
ATOM 1366 N N . TRP A 1 181 ? -18.443 -0.926 7.742 1.00 98.50 181 TRP A N 1
ATOM 1367 C CA . TRP A 1 181 ? -18.893 0.446 7.965 1.00 98.50 181 TRP A CA 1
ATOM 1368 C C . TRP A 1 181 ? -19.413 1.076 6.669 1.00 98.50 181 TRP A C 1
ATOM 1370 O O . TRP A 1 181 ? -20.519 1.612 6.657 1.00 98.50 181 TRP A O 1
ATOM 1380 N N . LYS A 1 182 ? -18.683 0.931 5.553 1.00 97.56 182 LYS A N 1
ATOM 1381 C CA . LYS A 1 182 ? -19.091 1.460 4.241 1.00 97.56 182 LYS A CA 1
ATOM 1382 C C . LYS A 1 182 ? -20.398 0.838 3.740 1.00 97.56 182 LYS A C 1
ATOM 1384 O O . LYS A 1 182 ? -21.164 1.501 3.049 1.00 97.56 182 LYS A O 1
ATOM 1389 N N . ALA A 1 183 ? -20.664 -0.416 4.109 1.00 97.75 183 ALA A N 1
ATOM 1390 C CA . ALA A 1 183 ? -21.915 -1.116 3.828 1.00 97.75 183 ALA A CA 1
ATOM 1391 C C . ALA A 1 183 ? -23.080 -0.713 4.759 1.00 97.75 183 ALA A C 1
ATOM 1393 O O . ALA A 1 183 ? -24.182 -1.240 4.614 1.00 97.75 183 ALA A O 1
ATOM 1394 N N . GLY A 1 184 ? -22.860 0.193 5.718 1.00 97.31 184 GLY A N 1
ATOM 1395 C CA . GLY A 1 184 ? -23.891 0.701 6.625 1.00 97.31 184 GLY A CA 1
ATOM 1396 C C . GLY A 1 184 ? -24.242 -0.233 7.786 1.00 97.31 184 GLY A C 1
ATOM 1397 O O . GLY A 1 184 ? -25.267 -0.030 8.435 1.00 97.31 184 GLY A O 1
ATOM 1398 N N . LYS A 1 185 ? -23.413 -1.245 8.089 1.00 97.56 185 LYS A N 1
ATOM 1399 C CA . LYS A 1 185 ? -23.700 -2.252 9.134 1.00 97.56 185 LYS A CA 1
ATOM 1400 C C . LYS A 1 185 ? -23.934 -1.642 10.522 1.00 97.56 185 LYS A C 1
ATOM 1402 O O . LYS A 1 185 ? -24.681 -2.202 11.319 1.00 97.56 185 LYS A O 1
ATOM 1407 N N . PHE A 1 186 ? -23.306 -0.502 10.804 1.00 95.62 186 PHE A N 1
ATOM 1408 C CA . PHE A 1 186 ? -23.361 0.178 12.102 1.00 95.62 186 PHE A CA 1
ATOM 1409 C C . PHE A 1 186 ? -24.340 1.364 12.130 1.00 95.62 186 PHE A C 1
ATOM 1411 O O . PHE A 1 186 ? -24.354 2.119 13.098 1.00 95.62 186 PHE A O 1
ATOM 1418 N N . GLY A 1 187 ? -25.168 1.527 11.091 1.00 94.81 187 GLY A N 1
ATOM 1419 C CA . GLY A 1 187 ? -26.066 2.672 10.949 1.00 94.81 187 GLY A CA 1
ATOM 1420 C C . GLY A 1 187 ? -25.333 3.965 10.580 1.00 94.81 187 GLY A C 1
ATOM 1421 O O . GLY A 1 187 ? -24.233 3.934 10.027 1.00 94.81 187 GLY A O 1
ATOM 1422 N N . ASP A 1 188 ? -25.963 5.103 10.873 1.00 94.88 188 ASP A N 1
ATOM 1423 C CA . ASP A 1 188 ? -25.415 6.436 10.602 1.00 94.88 188 ASP A CA 1
ATOM 1424 C C . ASP A 1 188 ? -24.461 6.868 11.724 1.00 94.88 188 ASP A C 1
ATOM 1426 O O . ASP A 1 188 ? -24.812 7.618 12.636 1.00 94.88 188 ASP A O 1
ATOM 1430 N N . VAL A 1 189 ? -23.255 6.301 11.698 1.00 96.38 189 VAL A N 1
ATOM 1431 C CA . VAL A 1 189 ? -22.179 6.609 12.644 1.00 96.38 189 VAL A CA 1
ATOM 1432 C C . VAL A 1 189 ? -20.914 7.026 11.906 1.00 96.38 189 VAL A C 1
ATOM 1434 O O . VAL A 1 189 ? -20.674 6.642 10.756 1.00 96.38 189 VAL A O 1
ATOM 1437 N N . SER A 1 190 ? -20.063 7.793 12.588 1.00 97.12 190 SER A N 1
ATOM 1438 C CA . SER A 1 190 ? -18.761 8.180 12.043 1.00 97.12 190 SER A CA 1
ATOM 1439 C C . SER A 1 190 ? -17.908 6.948 11.709 1.00 97.12 190 SER A C 1
ATOM 1441 O O . SER A 1 190 ? -18.072 5.891 12.325 1.00 97.12 190 SER A O 1
ATOM 1443 N N . LEU A 1 191 ? -16.956 7.085 10.774 1.00 96.81 191 LEU A N 1
ATOM 1444 C CA . LEU A 1 191 ? -15.983 6.022 10.484 1.00 96.81 191 LEU A CA 1
ATOM 1445 C C . LEU A 1 191 ? -15.322 5.544 11.779 1.00 96.81 191 LEU A C 1
ATOM 1447 O O . LEU A 1 191 ? -15.323 4.352 12.058 1.00 96.81 191 LEU A O 1
ATOM 1451 N N . SER A 1 192 ? -14.835 6.481 12.599 1.00 97.12 192 SER A N 1
ATOM 1452 C CA . SER A 1 192 ? -14.215 6.189 13.894 1.00 97.12 192 SER A CA 1
ATOM 1453 C C . SER A 1 192 ? -15.091 5.289 14.768 1.00 97.12 192 SER A C 1
ATOM 1455 O O . SER A 1 192 ? -14.630 4.249 15.237 1.00 97.12 192 SER A O 1
ATOM 1457 N N . ASP A 1 193 ? -16.356 5.662 14.964 1.00 96.81 193 ASP A N 1
ATOM 1458 C CA . ASP A 1 193 ? -17.274 4.901 15.812 1.00 96.81 193 ASP A CA 1
ATOM 1459 C C . ASP A 1 193 ? -17.586 3.525 15.224 1.00 96.81 193 ASP A C 1
ATOM 1461 O O . ASP A 1 193 ? -17.566 2.541 15.956 1.00 96.81 193 ASP A O 1
ATOM 1465 N N . GLY A 1 194 ? -17.772 3.423 13.905 1.00 97.81 194 GLY A N 1
ATOM 1466 C CA . GLY A 1 194 ? -17.979 2.140 13.232 1.00 97.81 194 GLY A CA 1
ATOM 1467 C C . GLY A 1 194 ? -16.823 1.156 13.442 1.00 97.81 194 GLY A C 1
ATOM 1468 O O . GLY A 1 194 ? -17.056 -0.018 13.727 1.00 97.81 194 GLY A O 1
ATOM 1469 N N . ILE A 1 195 ? -15.570 1.623 13.370 1.00 98.38 195 ILE A N 1
ATOM 1470 C CA . ILE A 1 195 ? -14.403 0.757 13.619 1.00 98.38 195 ILE A CA 1
ATOM 1471 C C . ILE A 1 195 ? -14.318 0.345 15.094 1.00 98.38 195 ILE A C 1
ATOM 1473 O O . ILE A 1 195 ? -13.981 -0.803 15.389 1.00 98.38 195 ILE A O 1
ATOM 1477 N N . ILE A 1 196 ? -14.643 1.247 16.027 1.00 97.88 196 ILE A N 1
ATOM 1478 C CA . ILE A 1 196 ? -14.700 0.918 17.458 1.00 97.88 196 ILE A CA 1
ATOM 1479 C C . ILE A 1 196 ? -15.785 -0.136 17.723 1.00 97.88 196 ILE A C 1
ATOM 1481 O O . ILE A 1 196 ? -15.526 -1.100 18.442 1.00 97.88 196 ILE A O 1
ATOM 1485 N N . GLU A 1 197 ? -16.972 0.001 17.123 1.00 97.62 197 GLU A N 1
ATOM 1486 C CA . GLU A 1 197 ? -18.041 -0.998 17.238 1.00 97.62 197 GLU A CA 1
ATOM 1487 C C . GLU A 1 197 ? -17.612 -2.359 16.683 1.00 97.62 197 GLU A C 1
ATOM 1489 O O . GLU A 1 197 ? -17.809 -3.381 17.344 1.00 97.62 197 GLU A O 1
ATOM 1494 N N . PHE A 1 198 ? -16.940 -2.388 15.528 1.00 98.38 198 PHE A N 1
ATOM 1495 C CA . PHE A 1 198 ? -16.357 -3.619 14.988 1.00 98.38 198 PHE A CA 1
ATOM 1496 C C . PHE A 1 198 ? -15.361 -4.251 15.976 1.00 98.38 198 PHE A C 1
ATOM 1498 O O . PHE A 1 198 ? -15.426 -5.452 16.257 1.00 98.38 198 PHE A O 1
ATOM 1505 N N . ALA A 1 199 ? -14.468 -3.445 16.559 1.00 97.88 199 ALA A N 1
ATOM 1506 C CA . ALA A 1 199 ? -13.422 -3.911 17.468 1.00 97.88 199 ALA A CA 1
ATOM 1507 C C . ALA A 1 199 ? -13.960 -4.554 18.760 1.00 97.88 199 ALA A C 1
ATOM 1509 O O . ALA A 1 199 ? -13.265 -5.376 19.355 1.00 97.88 199 ALA A O 1
ATOM 1510 N N . LYS A 1 200 ? -15.199 -4.266 19.187 1.00 96.00 200 LYS A N 1
ATOM 1511 C CA . LYS A 1 200 ? -15.803 -4.901 20.379 1.00 96.00 200 LYS A CA 1
ATOM 1512 C C . LYS A 1 200 ? -15.915 -6.423 20.280 1.00 96.00 200 LYS A C 1
ATOM 1514 O O . LYS A 1 200 ? -15.989 -7.082 21.311 1.00 96.00 200 LYS A O 1
ATOM 1519 N N . THR A 1 201 ? -15.946 -6.966 19.064 1.00 95.94 201 THR A N 1
ATOM 1520 C CA . THR A 1 201 ? -16.101 -8.408 18.800 1.00 95.94 201 THR A CA 1
ATOM 1521 C C . THR A 1 201 ? -14.874 -9.041 18.137 1.00 95.94 201 THR A C 1
ATOM 1523 O O . THR A 1 201 ? -14.890 -10.232 17.840 1.00 95.94 201 THR A O 1
ATOM 1526 N N . HIS A 1 202 ? -13.800 -8.269 17.936 1.00 98.12 202 HIS A N 1
ATOM 1527 C CA . HIS A 1 202 ? -12.595 -8.693 17.221 1.00 98.12 202 HIS A CA 1
ATOM 1528 C C . HIS A 1 202 ? -11.351 -8.407 18.063 1.00 98.12 202 HIS A C 1
ATOM 1530 O O . HIS A 1 202 ? -10.816 -7.296 18.066 1.00 98.12 202 HIS A O 1
ATOM 1536 N N . GLU A 1 203 ? -10.899 -9.425 18.795 1.00 96.88 203 GLU A N 1
ATOM 1537 C CA . GLU A 1 203 ? -9.853 -9.285 19.811 1.00 96.88 203 GLU A CA 1
ATOM 1538 C C . GLU A 1 203 ? -8.500 -8.847 19.237 1.00 96.88 203 GLU A C 1
ATOM 1540 O O . GLU A 1 203 ? -7.783 -8.092 19.892 1.00 96.88 203 GLU A O 1
ATOM 1545 N N . GLU A 1 204 ? -8.139 -9.238 18.012 1.00 98.31 204 GLU A N 1
ATOM 1546 C CA . GLU A 1 204 ? -6.884 -8.795 17.401 1.00 98.31 204 GLU A CA 1
ATOM 1547 C C . GLU A 1 204 ? -6.926 -7.311 17.019 1.00 98.31 204 GLU A C 1
ATOM 1549 O O . GLU A 1 204 ? -5.985 -6.574 17.307 1.00 98.31 204 GLU A O 1
ATOM 1554 N N . LEU A 1 205 ? -8.020 -6.815 16.433 1.00 98.44 205 LEU A N 1
ATOM 1555 C CA . LEU A 1 205 ? -8.172 -5.384 16.166 1.00 98.44 205 LEU A CA 1
ATOM 1556 C C . LEU A 1 205 ? -8.205 -4.596 17.477 1.00 98.44 205 LEU A C 1
ATOM 1558 O O . LEU A 1 205 ? -7.487 -3.606 17.608 1.00 98.44 205 LEU A O 1
ATOM 1562 N N . LYS A 1 206 ? -8.953 -5.067 18.481 1.00 97.25 206 LYS A N 1
ATOM 1563 C CA . LYS A 1 206 ? -8.953 -4.493 19.835 1.00 97.25 206 LYS A CA 1
ATOM 1564 C C . LYS A 1 206 ? -7.549 -4.497 20.457 1.00 97.25 206 LYS A C 1
ATOM 1566 O O . LYS A 1 206 ? -7.155 -3.539 21.124 1.00 97.25 206 LYS A O 1
ATOM 1571 N N . GLY A 1 207 ? -6.761 -5.539 20.205 1.00 96.81 207 GLY A N 1
ATOM 1572 C CA . GLY A 1 207 ? -5.358 -5.636 20.592 1.00 96.81 207 GLY A CA 1
ATOM 1573 C C . GLY A 1 207 ? -4.471 -4.600 19.899 1.00 96.81 207 GLY A C 1
ATOM 1574 O O . GLY A 1 207 ? -3.558 -4.058 20.529 1.00 96.81 207 GLY A O 1
ATOM 1575 N N . ALA A 1 208 ? -4.773 -4.242 18.649 1.00 98.12 208 ALA A N 1
ATOM 1576 C CA . ALA A 1 208 ? -4.081 -3.178 17.931 1.00 98.12 208 ALA A CA 1
ATOM 1577 C C . ALA A 1 208 ? -4.335 -1.794 18.558 1.00 98.12 208 ALA A C 1
ATOM 1579 O O . ALA A 1 208 ? -3.383 -1.023 18.675 1.00 98.12 208 ALA A O 1
ATOM 1580 N N . PHE A 1 209 ? -5.552 -1.505 19.047 1.00 97.75 209 PHE A N 1
ATOM 1581 C CA . PHE A 1 209 ? -5.846 -0.280 19.817 1.00 97.75 209 PHE A CA 1
ATOM 1582 C C . PHE A 1 209 ? -4.940 -0.153 21.054 1.00 97.75 209 PHE A C 1
ATOM 1584 O O . PHE A 1 209 ? -4.332 0.890 21.285 1.00 97.75 209 PHE A O 1
ATOM 1591 N N . LEU A 1 210 ? -4.771 -1.246 21.808 1.00 95.81 210 LEU A N 1
ATOM 1592 C CA . LEU A 1 210 ? -3.871 -1.292 22.968 1.00 95.81 210 LEU A CA 1
ATOM 1593 C C . LEU A 1 210 ? -2.385 -1.227 22.604 1.00 95.81 210 LEU A C 1
ATOM 1595 O O . LEU A 1 210 ? -1.580 -0.745 23.402 1.00 95.81 210 LEU A O 1
ATOM 1599 N N . THR A 1 211 ? -2.015 -1.743 21.433 1.00 96.56 211 THR A N 1
ATOM 1600 C CA . THR A 1 211 ? -0.629 -1.752 20.953 1.00 96.56 211 THR A CA 1
ATOM 1601 C C . THR A 1 211 ? -0.201 -0.353 20.513 1.00 96.56 211 THR A C 1
ATOM 1603 O O . THR A 1 211 ? 0.863 0.133 20.894 1.00 96.56 211 THR A O 1
ATOM 1606 N N . PHE A 1 212 ? -1.028 0.307 19.704 1.00 96.81 212 PHE A N 1
ATOM 1607 C CA . PHE A 1 212 ? -0.705 1.568 19.043 1.00 96.81 212 PHE A CA 1
ATOM 1608 C C . PHE A 1 212 ? -1.495 2.725 19.663 1.00 96.81 212 PHE A C 1
ATOM 1610 O O . PHE A 1 212 ? -2.142 3.489 18.954 1.00 96.81 212 PHE A O 1
ATOM 1617 N N . GLN A 1 213 ? -1.439 2.869 20.993 1.00 94.75 213 GLN A N 1
ATOM 1618 C CA . GLN A 1 213 ? -2.311 3.794 21.739 1.00 94.75 213 GLN A CA 1
ATOM 1619 C C . GLN A 1 213 ? -2.227 5.243 21.259 1.00 94.75 213 GLN A C 1
ATOM 1621 O O . 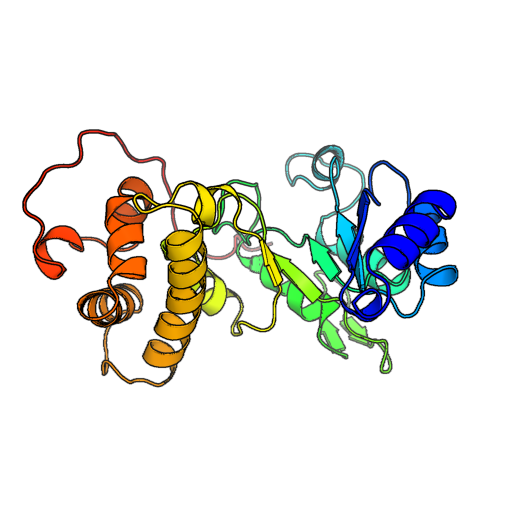GLN A 1 213 ? -3.242 5.918 21.215 1.00 94.75 213 GLN A O 1
ATOM 1626 N N . LYS A 1 214 ? -1.046 5.712 20.837 1.00 91.06 214 LYS A N 1
ATOM 1627 C CA . LYS A 1 214 ? -0.900 7.065 20.277 1.00 91.06 214 LYS A CA 1
ATOM 1628 C C . LYS A 1 214 ? -1.752 7.274 19.027 1.00 91.06 214 LYS A C 1
ATOM 1630 O O . LYS A 1 214 ? -2.392 8.308 18.892 1.00 91.06 214 LYS A O 1
ATOM 1635 N N . ASP A 1 215 ? -1.750 6.290 18.133 1.00 94.38 215 ASP A N 1
ATOM 1636 C CA . ASP A 1 215 ? -2.574 6.324 16.927 1.00 94.38 215 ASP A CA 1
ATOM 1637 C C . ASP A 1 215 ? -4.050 6.179 17.302 1.00 94.38 215 ASP A C 1
ATOM 1639 O O . ASP A 1 215 ? -4.892 6.886 16.761 1.00 94.38 215 ASP A O 1
ATOM 1643 N N . ALA A 1 216 ? -4.363 5.306 18.263 1.00 95.69 216 ALA A N 1
ATOM 1644 C CA . ALA A 1 216 ? -5.722 5.098 18.742 1.00 95.69 216 ALA A CA 1
ATOM 1645 C C . ALA A 1 216 ? -6.328 6.370 19.359 1.00 95.69 216 ALA A C 1
ATOM 1647 O O . ALA A 1 216 ? -7.414 6.776 18.963 1.00 95.69 216 ALA A O 1
ATOM 1648 N N . ASP A 1 217 ? -5.611 7.036 20.267 1.00 93.00 217 ASP A N 1
ATOM 1649 C CA . ASP A 1 217 ? -6.045 8.274 20.928 1.00 93.00 217 ASP A CA 1
ATOM 1650 C C . ASP A 1 217 ? -6.312 9.396 19.910 1.00 93.00 217 ASP A C 1
ATOM 1652 O O . ASP A 1 217 ? -7.189 10.236 20.102 1.00 93.00 217 ASP A O 1
ATOM 1656 N N . GLN A 1 218 ? -5.560 9.394 18.812 1.00 91.38 218 GLN A N 1
ATOM 1657 C CA . GLN A 1 218 ? -5.609 10.424 17.788 1.00 91.38 218 GLN A CA 1
ATOM 1658 C C . GLN A 1 218 ? -6.664 10.181 16.705 1.00 91.38 218 GLN A C 1
ATOM 1660 O O . GLN A 1 218 ? -7.308 11.125 16.252 1.00 91.38 218 GLN A O 1
ATOM 1665 N N . ILE A 1 219 ? -6.811 8.934 16.261 1.00 94.06 219 ILE A N 1
ATOM 1666 C CA . ILE A 1 219 ? -7.719 8.553 15.171 1.00 94.06 219 ILE A CA 1
ATOM 1667 C C . ILE A 1 219 ? -9.115 8.229 15.725 1.00 94.06 219 ILE A C 1
ATOM 1669 O O . ILE A 1 219 ? -10.114 8.478 15.054 1.00 94.06 219 ILE A O 1
ATOM 1673 N N . TYR A 1 220 ? -9.185 7.709 16.953 1.00 96.00 220 TYR A N 1
ATOM 1674 C CA . TYR A 1 220 ? -10.388 7.157 17.574 1.00 96.00 220 TYR A CA 1
ATOM 1675 C C . TYR A 1 220 ? -10.612 7.741 18.980 1.00 96.00 220 TYR A C 1
ATOM 1677 O O . TYR A 1 220 ? -10.479 7.036 19.984 1.00 96.00 220 TYR A O 1
ATOM 1685 N N . PRO A 1 221 ? -10.946 9.036 19.105 1.00 91.62 221 PRO A N 1
ATOM 1686 C CA . PRO A 1 221 ? -11.115 9.669 20.409 1.00 91.62 221 PRO A CA 1
ATOM 1687 C C . PRO A 1 221 ? -12.179 8.952 21.259 1.00 91.62 221 PRO A C 1
ATOM 1689 O O . PRO A 1 221 ? -13.272 8.615 20.792 1.00 91.62 221 PRO A O 1
ATOM 1692 N N . GLY A 1 222 ? -11.842 8.706 22.528 1.00 91.81 222 GLY A N 1
ATOM 1693 C CA . GLY A 1 222 ? -12.702 7.990 23.476 1.00 91.81 222 GLY A CA 1
ATOM 1694 C C . GLY A 1 222 ? -12.776 6.471 23.260 1.00 91.81 222 GLY A C 1
ATOM 1695 O O . GLY A 1 222 ? -13.694 5.816 23.758 1.00 91.81 222 GLY A O 1
ATOM 1696 N N . TRP A 1 223 ? -11.857 5.882 22.480 1.00 95.38 223 TRP A N 1
ATOM 1697 C CA . TRP A 1 223 ? -11.836 4.432 22.242 1.00 95.38 223 TRP A CA 1
ATOM 1698 C C . TRP A 1 223 ? -11.688 3.620 23.530 1.00 95.38 223 TRP A C 1
ATOM 1700 O O . TRP A 1 223 ? -12.212 2.511 23.605 1.00 95.38 223 TRP A O 1
ATOM 1710 N N . LYS A 1 224 ? -10.987 4.152 24.540 1.00 92.81 224 LYS A N 1
ATOM 1711 C CA . LYS A 1 224 ? -10.738 3.456 25.805 1.00 92.81 224 LYS A CA 1
ATOM 1712 C C . LYS A 1 224 ? -12.045 3.196 26.528 1.00 92.81 224 LYS A C 1
ATOM 1714 O O . LYS A 1 224 ? -12.368 2.042 26.782 1.00 92.81 224 LYS A O 1
ATOM 1719 N N . GLU A 1 225 ? -12.842 4.232 26.750 1.00 92.00 225 GLU A N 1
ATOM 1720 C CA . GLU A 1 225 ? -14.144 4.127 27.401 1.00 92.00 225 GLU A CA 1
ATOM 1721 C C . GLU A 1 225 ? -15.076 3.217 26.593 1.00 92.00 225 GLU A C 1
ATOM 1723 O O . GLU A 1 225 ? -15.700 2.311 27.145 1.00 92.00 225 GLU A O 1
ATOM 1728 N N . LYS A 1 226 ? -15.109 3.394 25.266 1.00 93.06 226 LYS A N 1
ATOM 1729 C CA . LYS A 1 226 ? -15.974 2.615 24.365 1.00 93.06 226 LYS A CA 1
ATOM 1730 C C . LYS A 1 226 ? -15.591 1.133 24.266 1.00 93.06 226 LYS A C 1
ATOM 1732 O O . LYS A 1 226 ? -16.461 0.305 23.998 1.00 93.06 226 LYS A O 1
ATOM 1737 N N . LEU A 1 227 ? -14.320 0.787 24.486 1.00 92.50 227 LEU A N 1
ATOM 1738 C CA . LEU A 1 227 ? -13.814 -0.593 24.494 1.00 92.50 227 LEU A CA 1
ATOM 1739 C C . LEU A 1 227 ? -13.625 -1.173 25.908 1.00 92.50 227 LEU A C 1
ATOM 1741 O O . LEU A 1 227 ? -13.206 -2.328 26.031 1.00 92.50 227 LEU A O 1
ATOM 1745 N N . GLY A 1 228 ? -13.973 -0.417 26.957 1.00 86.19 228 GLY A N 1
ATOM 1746 C CA . GLY A 1 228 ? -13.953 -0.866 28.353 1.00 86.19 228 GLY A CA 1
ATOM 1747 C C . GLY A 1 228 ? -12.586 -0.799 29.050 1.00 86.19 228 GLY A C 1
ATOM 1748 O O . GLY A 1 228 ? -12.329 -1.585 29.958 1.00 86.19 228 GLY A O 1
ATOM 1749 N N . TYR A 1 229 ? -11.701 0.111 28.636 1.00 81.81 229 TYR A N 1
ATOM 1750 C CA . TYR A 1 229 ? -10.387 0.362 29.236 1.00 81.81 229 TYR A CA 1
ATOM 1751 C C . TYR A 1 229 ? -10.387 1.641 30.087 1.00 81.81 229 TYR A C 1
ATOM 1753 O O . TYR A 1 229 ? -10.879 2.677 29.655 1.00 81.81 229 TYR A O 1
ATOM 1761 N N . THR A 1 230 ? -9.785 1.594 31.278 1.00 57.41 230 THR A N 1
ATOM 1762 C CA . THR A 1 230 ? -9.831 2.686 32.276 1.00 57.41 230 THR A CA 1
ATOM 1763 C C . THR A 1 230 ? -8.448 3.264 32.640 1.00 57.41 230 THR A C 1
ATOM 1765 O O . THR A 1 230 ? -8.224 3.618 33.794 1.00 57.41 230 THR A O 1
ATOM 1768 N N . GLY A 1 231 ? -7.487 3.334 31.704 1.00 54.69 231 GLY A N 1
ATOM 1769 C CA . GLY A 1 231 ? -6.108 3.799 31.976 1.00 54.69 231 GLY A CA 1
ATOM 1770 C C . GLY A 1 231 ? -5.642 5.000 31.134 1.00 54.69 231 GLY A C 1
ATOM 1771 O O . GLY A 1 231 ? -5.814 5.016 29.913 1.00 54.69 231 GLY A O 1
ATOM 1772 N N . GLU A 1 232 ? -5.002 5.993 31.764 1.00 49.09 232 GLU A N 1
ATOM 1773 C CA . GLU A 1 232 ? -4.427 7.176 31.097 1.00 49.09 232 GLU A CA 1
ATOM 1774 C C . GLU A 1 232 ? -3.160 6.844 30.278 1.00 49.09 232 GLU A C 1
ATOM 1776 O O . GLU A 1 232 ? -2.355 5.992 30.651 1.00 49.09 232 GLU A O 1
ATOM 1781 N N . SER A 1 233 ? -2.989 7.511 29.128 1.00 50.91 233 SER A N 1
ATOM 1782 C CA . SER A 1 233 ? -1.799 7.406 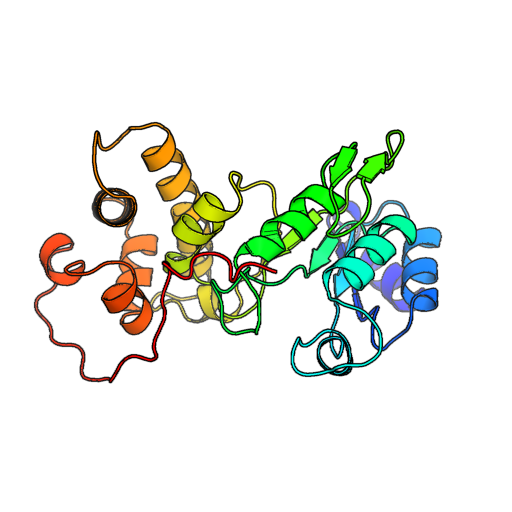28.263 1.00 50.91 233 SER A CA 1
ATOM 1783 C C . SER A 1 233 ? -0.731 8.394 28.741 1.00 50.91 233 SER A C 1
ATOM 1785 O O . SER A 1 233 ? -1.002 9.587 28.840 1.00 50.91 233 SER A O 1
ATOM 1787 N N . SER A 1 234 ? 0.486 7.927 29.029 1.00 39.69 234 SER A N 1
ATOM 1788 C CA . SER A 1 234 ? 1.574 8.748 29.588 1.00 39.69 234 SER A CA 1
ATOM 1789 C C . SER A 1 234 ? 2.496 9.392 28.542 1.00 39.69 234 SER A C 1
ATOM 1791 O O . SER A 1 234 ? 3.580 9.863 28.888 1.00 39.69 234 SER A O 1
ATOM 1793 N N . VAL A 1 235 ? 2.121 9.417 27.255 1.00 41.22 235 VAL A N 1
ATOM 1794 C CA . VAL A 1 235 ? 3.042 9.849 26.191 1.00 41.22 235 VAL A CA 1
ATOM 1795 C C . VAL A 1 235 ? 2.400 10.855 25.236 1.00 41.22 235 VAL A C 1
ATOM 1797 O O . VAL A 1 235 ? 1.419 10.546 24.568 1.00 41.22 235 VAL A O 1
ATOM 1800 N N . GLN A 1 236 ? 3.011 12.039 25.111 1.00 33.09 236 GLN A N 1
ATOM 1801 C CA . GLN A 1 236 ? 2.583 13.093 24.183 1.00 33.09 236 GLN A CA 1
ATOM 1802 C C . GLN A 1 236 ? 2.512 12.595 22.724 1.00 33.09 236 GLN A C 1
ATOM 1804 O O . GLN A 1 236 ? 3.411 11.899 22.224 1.00 33.09 236 GLN A O 1
ATOM 1809 N N . ALA A 1 237 ? 1.410 12.958 22.060 1.00 41.56 237 ALA A N 1
ATOM 1810 C CA . ALA A 1 237 ? 1.097 12.637 20.672 1.00 41.56 237 ALA A CA 1
ATOM 1811 C C . ALA A 1 237 ? 1.937 13.470 19.683 1.00 41.56 237 ALA A C 1
ATOM 1813 O O . ALA A 1 237 ? 2.215 14.643 19.924 1.00 41.56 237 ALA A O 1
ATOM 1814 N N . ALA A 1 238 ? 2.308 12.871 18.547 1.00 41.44 238 ALA A N 1
ATOM 1815 C CA . ALA A 1 238 ? 2.701 13.624 17.354 1.00 41.44 238 ALA A CA 1
ATOM 1816 C C . ALA A 1 238 ? 1.426 14.053 16.608 1.00 41.44 238 ALA A C 1
ATOM 1818 O O . ALA A 1 238 ? 0.397 13.391 16.719 1.00 41.44 238 ALA A O 1
ATOM 1819 N N . THR A 1 239 ? 1.459 15.149 15.859 1.00 39.62 239 THR A N 1
ATOM 1820 C CA . THR A 1 239 ? 0.288 15.697 15.163 1.00 39.62 239 THR A CA 1
ATOM 1821 C C . THR A 1 239 ? -0.043 14.905 13.886 1.00 39.62 239 THR A C 1
ATOM 1823 O O . THR A 1 239 ? 0.749 14.852 12.951 1.00 39.62 239 THR A O 1
ATOM 1826 N N . PHE A 1 240 ? -1.230 14.300 13.830 1.00 42.66 240 PHE A N 1
ATOM 1827 C CA . PHE A 1 240 ? -1.872 13.715 12.652 1.00 42.66 240 PHE A CA 1
ATOM 1828 C C . PHE A 1 240 ? -3.157 14.504 12.431 1.00 42.66 240 PHE A C 1
ATOM 1830 O O . PHE A 1 240 ? -4.015 14.571 13.311 1.00 42.66 240 PHE A O 1
ATOM 1837 N N . ASP A 1 241 ? -3.255 15.130 11.270 1.00 49.81 241 ASP A N 1
ATOM 1838 C CA . ASP A 1 241 ? -4.424 15.886 10.848 1.00 49.81 241 ASP A CA 1
ATOM 1839 C C . ASP A 1 241 ? -4.980 15.213 9.594 1.00 49.81 241 ASP A C 1
ATOM 1841 O O . ASP A 1 241 ? -4.420 15.338 8.503 1.00 49.81 241 ASP A O 1
ATOM 1845 N N . TRP A 1 242 ? -6.051 14.441 9.775 1.00 46.75 242 TRP A N 1
ATOM 1846 C CA . TRP A 1 242 ? -6.746 13.751 8.689 1.00 46.75 242 TRP A CA 1
ATOM 1847 C C . TRP A 1 242 ? -7.537 14.724 7.799 1.00 46.75 242 TRP A C 1
ATOM 1849 O O . TRP A 1 242 ? -7.904 14.370 6.682 1.00 46.75 242 TRP A O 1
ATOM 1859 N N . ALA A 1 243 ? -7.789 15.947 8.281 1.00 47.12 243 ALA A N 1
ATOM 1860 C CA . ALA A 1 243 ? -8.611 16.959 7.634 1.00 47.12 243 ALA A CA 1
ATOM 1861 C C . ALA A 1 243 ? -7.798 17.938 6.774 1.00 47.12 243 ALA A C 1
ATOM 1863 O O . ALA A 1 243 ? -8.330 18.985 6.390 1.00 47.12 243 ALA A O 1
ATOM 1864 N N . LYS A 1 244 ? -6.541 17.613 6.423 1.00 46.91 244 LYS A N 1
ATOM 1865 C CA . LYS A 1 244 ? -5.785 18.363 5.411 1.00 46.91 244 LYS A CA 1
ATOM 1866 C C . LYS A 1 244 ? -6.534 18.329 4.078 1.00 46.91 244 LYS A C 1
ATOM 1868 O O . LYS A 1 244 ? -6.343 17.447 3.245 1.00 46.91 244 LYS A O 1
ATOM 1873 N N . LYS A 1 245 ? -7.407 19.320 3.885 1.00 44.56 245 LYS A N 1
ATOM 1874 C CA . LYS A 1 245 ? -7.947 19.698 2.584 1.00 44.56 245 LYS A CA 1
ATOM 1875 C C . LYS A 1 245 ? -6.762 19.920 1.656 1.00 44.56 245 LYS A C 1
ATOM 1877 O O . LYS A 1 245 ? -5.788 20.554 2.064 1.00 44.56 245 LYS A O 1
ATOM 1882 N N . ALA A 1 246 ? -6.881 19.399 0.436 1.00 42.81 246 ALA A N 1
ATOM 1883 C CA . ALA A 1 246 ? -5.938 19.641 -0.643 1.00 42.81 246 ALA A CA 1
ATOM 1884 C C . ALA A 1 246 ? -5.522 21.116 -0.623 1.00 42.81 246 ALA A C 1
ATOM 1886 O O . ALA A 1 246 ? -6.378 22.004 -0.701 1.00 42.81 246 ALA A O 1
ATOM 1887 N N . ALA A 1 247 ? -4.225 21.379 -0.463 1.00 43.12 247 ALA A N 1
ATOM 1888 C CA . ALA A 1 247 ? -3.717 22.699 -0.781 1.00 43.12 247 ALA A CA 1
ATOM 1889 C C . ALA A 1 247 ? -4.042 22.919 -2.261 1.00 43.12 247 ALA A C 1
ATOM 1891 O O . ALA A 1 247 ? -3.677 22.091 -3.095 1.00 43.12 247 ALA A O 1
ATOM 1892 N N . ALA A 1 248 ? -4.809 23.968 -2.561 1.00 34.50 248 ALA A N 1
ATOM 1893 C CA . ALA A 1 248 ? -5.085 24.355 -3.934 1.00 34.50 248 ALA A CA 1
ATOM 1894 C C . ALA A 1 248 ? -3.736 24.565 -4.638 1.00 34.50 248 ALA A C 1
ATOM 1896 O O . ALA A 1 248 ? -2.963 25.435 -4.229 1.00 34.50 248 ALA A O 1
ATOM 1897 N N . ALA A 1 249 ? -3.445 23.698 -5.607 1.00 34.09 249 ALA A N 1
ATOM 1898 C CA . ALA A 1 249 ? -2.369 23.885 -6.568 1.00 34.09 249 ALA A CA 1
ATOM 1899 C C . ALA A 1 249 ? -2.810 24.895 -7.631 1.00 34.09 249 ALA A C 1
ATOM 1901 O O . ALA A 1 249 ? -4.009 24.862 -7.999 1.00 34.09 249 ALA A O 1
#

Nearest PDB structures (foldseek):
  5han-assembly1_E  TM=9.843E-01  e=1.482E-25  Rhodopseudomonas palustris
  5hat-assembly1_E  TM=9.846E-01  e=2.595E-25  Rhodopseudomonas palustris
  5hjx-assembly1_C  TM=9.856E-01  e=7.191E-25  Rhodopseudomonas palustris
  5hao-assembly1_F  TM=9.909E-01  e=1.325E-24  Rhodopseudomonas palustris
  5hql-assembly1_F  TM=9.819E-01  e=1.395E-24  Rhodopseudomonas palustris

Sequence (249 aa):
MIARGKYVLSQFGPLGENCAFLVDGYVAGGTAITVARRNFPSQFLHYHRAGHGAITSPQTQRGYTAFVHTKISRVIGASGIHTGTMSFGKMEGDASDKNIAFMLQDDEADGPYYHQEWEGMKQTTPIISGGMNALRLPAFFENLGHSNVILTAGGGSFGHKDGPKPGAISCRQGEESWKEWKAGKFGDVSLSDGIIEFAKTHEELKGAFLTFQKDADQIYPGWKEKLGYTGESSVQAATFDWAKKAAAA

Foldseek 3Di:
DLVVLVVQLVVCPVCNLVDADEDQCQVVHLVRLLVCCVNPVSHQYEHEPPPVCVDQPPVHPDDDHLLVVLLVCLVSPHQAYALEQCLLADDDHHLVSLQSQCSQCPQWGDDPPDTDHNPPRHGYAHEYDHHDALLSLLLSCVSNVHDRHHYDDDCNQQLQPVGRVLSVVSNVLSRVLSVCVVVCVVPPDDSLVSSLVSCLPRVSVVSSCVRCVLSCCQSRPPSCVSNVHDDDDPDDHDDRDSPPDPDDD

Organism: Polarella glacialis (NCBI:txid89957)

pLDDT: mean 92.26, std 14.71, range [33.09, 98.81]